Protein AF-A0A7X0AMJ9-F1 (afdb_monomer)

Sequence (222 aa):
MTATREGITDMKLEKETLPKGSSDMAFVPLVEGTLHSPPDQLAEETVLARPRKMVVLHWLTVLCLIAAVTFILTRDQVDGRAARQWLLEGHRHFGLFVLVLFFVRLVLRIRLGKLPHDGNLSWIVRGLAGLTHVALYALLLALPMLGWALSNAEDKPVHLLGVTLPALVSADEDLADRLQAWHLDAAWVLLGLVSLHVAAALWHHFVLRDGVLRMMLPKRRR

Secondary structure (DSSP, 8-state):
-----------------PPP-------PPP--------HHHHHHHHHSS--HHHHHHHHHHHHHHHHHHHHHHHHTT--SHHHHHHHHHHHHHHHHHHHHHHHHHHHHHHHH-PPPP-S-S-HHHHHHHHHHHHHHHHHHHHHHHHHHHHHHHTT---EETTEEPPPSS---HHHHHHHHHHHHHHHHHHHHHHHHHHHHHHHHHHTS--SHHHHTS-----

Structure (mmCIF, N/CA/C/O backbone):
data_AF-A0A7X0AMJ9-F1
#
_entry.id   AF-A0A7X0AMJ9-F1
#
loop_
_atom_site.group_PDB
_atom_site.id
_atom_site.type_symbol
_atom_site.label_atom_id
_atom_site.label_alt_id
_atom_site.label_comp_id
_atom_site.label_asym_id
_atom_site.label_entity_id
_atom_site.label_seq_id
_atom_site.pdbx_PDB_ins_code
_atom_site.Cartn_x
_atom_site.Cartn_y
_atom_site.Cartn_z
_atom_site.occupancy
_atom_site.B_iso_or_equiv
_atom_site.auth_seq_id
_atom_site.auth_comp_id
_atom_site.auth_asym_id
_atom_site.auth_atom_id
_atom_site.pdbx_PDB_model_num
ATOM 1 N N . MET A 1 1 ? -76.217 8.773 78.908 1.00 36.72 1 MET A N 1
ATOM 2 C CA . MET A 1 1 ? -76.708 8.332 80.229 1.00 36.72 1 MET A CA 1
ATOM 3 C C . MET A 1 1 ? -76.679 6.815 80.250 1.00 36.72 1 MET A C 1
ATOM 5 O O . MET A 1 1 ? -77.307 6.245 79.374 1.00 36.72 1 MET A O 1
ATOM 9 N N . THR A 1 2 ? -75.945 6.242 81.221 1.00 38.44 2 THR A N 1
ATOM 10 C CA . THR A 1 2 ? -76.070 4.877 81.804 1.00 38.44 2 THR A CA 1
ATOM 11 C C . THR A 1 2 ? -75.971 3.649 80.881 1.00 38.44 2 THR A C 1
ATOM 13 O O . THR A 1 2 ? -76.603 3.616 79.843 1.00 38.44 2 THR A O 1
ATOM 16 N N . ALA A 1 3 ? -75.346 2.519 81.211 1.00 38.84 3 ALA A N 1
ATOM 17 C CA . ALA A 1 3 ? -74.424 2.055 82.253 1.00 38.84 3 ALA A CA 1
ATOM 18 C C . ALA A 1 3 ? -74.356 0.510 82.082 1.00 38.84 3 ALA A C 1
ATOM 20 O O . ALA A 1 3 ? -75.415 -0.084 81.931 1.00 38.84 3 ALA A O 1
ATOM 21 N N . THR A 1 4 ? -73.146 -0.079 82.116 1.00 43.00 4 THR A N 1
ATOM 22 C CA . THR A 1 4 ? -72.747 -1.352 82.799 1.00 43.00 4 THR A CA 1
ATOM 23 C C . THR A 1 4 ? -73.518 -2.663 82.486 1.00 43.00 4 THR A C 1
ATOM 25 O O . THR A 1 4 ? -74.737 -2.689 82.483 1.00 43.00 4 THR A O 1
ATOM 28 N N . ARG A 1 5 ? -72.901 -3.833 82.240 1.00 44.03 5 ARG A N 1
ATOM 29 C CA . ARG A 1 5 ? -72.175 -4.729 83.180 1.00 44.03 5 ARG A CA 1
ATOM 30 C C . ARG A 1 5 ? -71.747 -6.004 82.414 1.00 44.03 5 ARG A C 1
ATOM 32 O O . ARG A 1 5 ? -72.527 -6.486 81.607 1.00 44.03 5 ARG A O 1
ATOM 39 N N . GLU A 1 6 ? -70.478 -6.417 82.471 1.00 41.53 6 GLU A N 1
ATOM 40 C CA . GLU A 1 6 ? -69.898 -7.494 83.319 1.00 41.53 6 GLU A CA 1
ATOM 41 C C . GLU A 1 6 ? -70.207 -8.945 82.903 1.00 41.53 6 GLU A C 1
ATOM 43 O O . GLU A 1 6 ? -71.362 -9.309 82.715 1.00 41.53 6 GLU A O 1
ATOM 48 N N . GLY A 1 7 ? -69.166 -9.793 82.873 1.00 40.56 7 GLY A N 1
ATOM 49 C CA . GLY A 1 7 ? -69.331 -11.251 82.933 1.00 40.56 7 GLY A CA 1
ATOM 50 C C . GLY A 1 7 ? -68.200 -12.076 82.319 1.00 40.56 7 GLY A C 1
ATOM 51 O O . GLY A 1 7 ? -68.395 -12.688 81.277 1.00 40.56 7 GLY A O 1
ATOM 52 N N . ILE A 1 8 ? -67.033 -12.098 82.969 1.00 38.75 8 ILE A N 1
ATOM 53 C CA . ILE A 1 8 ? -65.940 -13.056 82.739 1.00 38.75 8 ILE A CA 1
ATOM 54 C C . ILE A 1 8 ? -66.069 -14.181 83.776 1.00 38.75 8 ILE A C 1
ATOM 56 O O . ILE A 1 8 ? -65.963 -13.883 84.960 1.00 38.75 8 ILE A O 1
ATOM 60 N N . THR A 1 9 ? -66.230 -15.426 83.319 1.00 43.00 9 THR A N 1
ATOM 61 C CA . THR A 1 9 ? -65.846 -16.721 83.941 1.00 43.00 9 THR A CA 1
ATOM 62 C C . THR A 1 9 ? -66.246 -17.802 82.915 1.00 43.00 9 THR A C 1
ATOM 64 O O . THR A 1 9 ? -67.295 -17.696 82.299 1.00 43.00 9 THR A O 1
ATOM 67 N N . ASP A 1 10 ? -65.457 -18.806 82.544 1.00 43.12 10 ASP A N 1
ATOM 68 C CA . ASP A 1 10 ? -64.701 -19.688 83.411 1.00 43.12 10 ASP A CA 1
ATOM 69 C C . ASP A 1 10 ? -63.493 -20.325 82.713 1.00 43.12 10 ASP A C 1
ATOM 71 O O . ASP A 1 10 ? -63.455 -20.588 81.510 1.00 43.12 10 ASP A O 1
ATOM 75 N N . MET A 1 11 ? -62.510 -20.585 83.557 1.00 37.03 11 MET A N 1
ATOM 76 C CA . MET A 1 11 ? -61.196 -21.140 83.306 1.00 37.03 11 MET A CA 1
ATOM 77 C C . MET A 1 11 ? -61.287 -22.671 83.295 1.00 37.03 11 MET A C 1
ATOM 79 O O . MET A 1 11 ? -61.628 -23.271 84.312 1.00 37.03 11 MET A O 1
ATOM 83 N N . LYS A 1 12 ? -60.924 -23.329 82.186 1.00 44.25 12 LYS A N 1
ATOM 84 C CA . LYS A 1 12 ? -60.612 -24.767 82.200 1.00 44.25 12 LYS A CA 1
ATOM 85 C C . LYS A 1 12 ? -59.146 -24.981 81.843 1.00 44.25 12 LYS A C 1
ATOM 87 O O . LYS A 1 12 ? -58.744 -24.924 80.687 1.00 44.25 12 LYS A O 1
ATOM 92 N N . LEU A 1 13 ? -58.367 -25.184 82.902 1.00 42.56 13 LEU A N 1
ATOM 93 C CA . LEU A 1 13 ? -57.025 -25.749 82.890 1.00 42.56 13 LEU A CA 1
ATOM 94 C C . LEU A 1 13 ? -57.081 -27.169 82.320 1.00 42.56 13 LEU A C 1
ATOM 96 O O . LEU A 1 13 ? -57.693 -28.045 82.930 1.00 42.56 13 LEU A O 1
ATOM 100 N N . GLU A 1 14 ? -56.376 -27.413 81.221 1.00 47.69 14 GLU A N 1
ATOM 101 C CA . GLU A 1 14 ? -55.903 -28.753 80.885 1.00 47.69 14 GLU A CA 1
ATOM 102 C C . GLU A 1 14 ? -54.401 -28.693 80.606 1.00 47.69 14 GLU A C 1
ATOM 104 O O . GLU A 1 14 ? -53.886 -27.767 79.979 1.00 47.69 14 GLU A O 1
ATOM 109 N N . LYS A 1 15 ? -53.702 -29.631 81.236 1.00 43.66 15 LYS A N 1
ATOM 110 C CA . LYS A 1 15 ? -52.258 -29.674 81.418 1.00 43.66 15 LYS A CA 1
ATOM 111 C C . LYS A 1 15 ? -51.569 -30.258 80.184 1.00 43.66 15 LYS A C 1
ATOM 113 O O . LYS A 1 15 ? -52.086 -31.180 79.573 1.00 43.66 15 LYS A O 1
ATOM 118 N N . GLU A 1 16 ? -50.385 -29.708 79.914 1.00 43.00 16 GLU A N 1
ATOM 119 C CA . GLU A 1 16 ? -49.178 -30.317 79.330 1.00 43.00 16 GLU A CA 1
ATOM 120 C C . GLU A 1 16 ? -49.310 -31.485 78.340 1.00 43.00 16 GLU A C 1
ATOM 122 O O . GLU A 1 16 ? -49.654 -32.589 78.734 1.00 43.00 16 GLU A O 1
ATOM 127 N N . THR A 1 17 ? -48.735 -31.300 77.145 1.00 44.72 17 THR A N 1
ATOM 128 C CA . THR A 1 17 ? -47.558 -32.086 76.714 1.00 44.72 17 THR A CA 1
ATOM 129 C C . THR A 1 17 ? -46.753 -31.309 75.664 1.00 44.72 17 THR A C 1
ATOM 131 O O . THR A 1 17 ? -47.234 -31.063 74.560 1.00 44.72 17 THR A O 1
ATOM 134 N N . LEU A 1 18 ? -45.515 -30.939 76.002 1.00 46.62 18 LEU A N 1
ATOM 135 C CA . LEU A 1 18 ? -44.488 -30.461 75.067 1.00 46.62 18 LEU A CA 1
ATOM 136 C C . LEU A 1 18 ? -43.790 -31.655 74.395 1.00 46.62 18 LEU A C 1
ATOM 138 O O . LEU A 1 18 ? -43.342 -32.550 75.114 1.00 46.62 18 LEU A O 1
ATOM 142 N N . PRO A 1 19 ? -43.533 -31.625 73.079 1.00 49.22 19 PRO A N 1
ATOM 143 C CA . PRO A 1 19 ? -42.390 -32.326 72.511 1.00 49.22 19 PRO A CA 1
ATOM 144 C C . PRO A 1 19 ? -41.148 -31.418 72.463 1.00 49.22 19 PRO A C 1
ATOM 146 O O . PRO A 1 19 ? -41.152 -30.323 71.902 1.00 49.22 19 PRO A O 1
ATOM 149 N N . LYS A 1 20 ? -40.075 -31.908 73.092 1.00 43.84 20 LYS A N 1
ATOM 150 C CA . LYS A 1 20 ? -38.690 -31.408 73.062 1.00 43.84 20 LYS A CA 1
ATOM 151 C C . LYS A 1 20 ? -37.974 -31.881 71.785 1.00 43.84 20 LYS A C 1
ATOM 153 O O . LYS A 1 20 ? -38.120 -33.041 71.415 1.00 43.84 20 LYS A O 1
ATOM 158 N N . GLY A 1 21 ? -37.085 -31.038 71.253 1.00 37.94 21 GLY A N 1
ATOM 159 C CA . GLY A 1 21 ? -36.064 -31.376 70.242 1.00 37.94 21 GLY A CA 1
ATOM 160 C C . GLY A 1 21 ? -36.443 -30.868 68.846 1.00 37.94 21 GLY A C 1
ATOM 161 O O . GLY A 1 21 ? -37.586 -31.004 68.448 1.00 37.94 21 GLY A O 1
ATOM 162 N N . SER A 1 22 ? -35.591 -30.240 68.042 1.00 44.09 22 SER A N 1
ATOM 163 C CA . SER A 1 22 ? -34.133 -30.147 68.019 1.00 44.09 22 SER A CA 1
ATOM 164 C C . SER A 1 22 ? -33.739 -28.841 67.324 1.00 44.09 22 SER A C 1
ATOM 166 O O . SER A 1 22 ? -34.415 -28.384 66.407 1.00 44.09 22 SER A O 1
ATOM 168 N N . SER A 1 23 ? -32.636 -28.257 67.770 1.00 46.81 23 SER A N 1
ATOM 169 C CA . SER A 1 23 ? -31.845 -27.270 67.043 1.00 46.81 23 SER A CA 1
ATOM 170 C C . SER A 1 23 ? -31.387 -27.814 65.686 1.00 46.81 23 SER A C 1
ATOM 172 O O . SER A 1 23 ? -30.800 -28.889 65.660 1.00 46.81 23 SER A O 1
ATOM 174 N N . ASP A 1 24 ? -31.611 -27.049 64.618 1.00 39.06 24 ASP A N 1
ATOM 175 C CA . ASP A 1 24 ? -30.738 -26.910 63.441 1.00 39.06 24 ASP A CA 1
ATOM 176 C C . ASP A 1 24 ? -31.153 -25.591 62.760 1.00 39.06 24 ASP A C 1
ATOM 178 O O . ASP A 1 24 ? -32.304 -25.393 62.385 1.00 39.06 24 ASP A O 1
ATOM 182 N N . MET A 1 25 ? -30.370 -24.521 62.905 1.00 41.72 25 MET A N 1
ATOM 183 C CA . MET A 1 25 ? -29.317 -24.141 61.955 1.00 41.72 25 MET A CA 1
ATOM 184 C C . MET A 1 25 ? -29.851 -24.005 60.523 1.00 41.72 25 MET A C 1
ATOM 186 O O . MET A 1 25 ? -29.979 -24.971 59.787 1.00 41.72 25 MET A O 1
ATOM 190 N N . ALA A 1 26 ? -30.143 -22.749 60.177 1.00 46.22 26 ALA A N 1
ATOM 191 C CA . ALA A 1 26 ? -30.008 -22.127 58.864 1.00 46.22 26 ALA A CA 1
ATOM 192 C C . ALA A 1 26 ? -30.119 -23.030 57.620 1.00 46.22 26 ALA A C 1
ATOM 194 O O . ALA A 1 26 ? -29.169 -23.712 57.249 1.00 46.22 26 ALA A O 1
ATOM 195 N N . PHE A 1 27 ? -31.190 -22.839 56.848 1.00 39.16 27 PHE A N 1
ATOM 196 C CA . PHE A 1 27 ? -31.092 -22.928 55.392 1.00 39.16 27 PHE A CA 1
ATOM 197 C C . PHE A 1 27 ? -32.077 -21.949 54.748 1.00 39.16 27 PHE A C 1
ATOM 199 O O . PHE A 1 27 ? -33.273 -22.202 54.637 1.00 39.16 27 PHE A O 1
ATOM 206 N N . VAL A 1 28 ? -31.557 -20.785 54.358 1.00 53.41 28 VAL A N 1
ATOM 207 C CA . VAL A 1 28 ? -32.172 -19.934 53.335 1.00 53.41 28 VAL A CA 1
ATOM 208 C C . VAL A 1 28 ? -31.998 -20.691 52.017 1.00 53.41 28 VAL A C 1
ATOM 210 O O . VAL A 1 28 ? -30.846 -20.906 51.629 1.00 53.41 28 VAL A O 1
ATOM 213 N N . PRO A 1 29 ? -33.059 -21.132 51.318 1.00 43.88 29 PRO A N 1
ATOM 214 C CA . PRO A 1 29 ? -32.865 -21.705 50.003 1.00 43.88 29 PRO A CA 1
ATOM 215 C C . PRO A 1 29 ? -32.501 -20.568 49.050 1.00 43.88 29 PRO A C 1
ATOM 217 O O . PRO A 1 29 ? -33.188 -19.547 48.954 1.00 43.88 29 PRO A O 1
ATOM 220 N N . LEU A 1 30 ? -31.344 -20.755 48.420 1.00 39.38 30 LEU A N 1
ATOM 221 C CA . LEU A 1 30 ? -30.783 -19.912 47.387 1.00 39.38 30 LEU A CA 1
ATOM 222 C C . LEU A 1 30 ? -31.824 -19.585 46.318 1.00 39.38 30 LEU A C 1
ATOM 224 O O . LEU A 1 30 ? -32.541 -20.452 45.828 1.00 39.38 30 LEU A O 1
ATOM 228 N N . VAL A 1 31 ? -31.787 -18.318 45.921 1.00 46.00 31 VAL A N 1
ATOM 229 C CA . VAL A 1 31 ? -32.206 -17.801 44.623 1.00 46.00 31 VAL A CA 1
ATOM 230 C C . VAL A 1 31 ? -31.874 -18.817 43.531 1.00 46.00 31 VAL A C 1
ATOM 232 O O . VAL A 1 31 ? -30.717 -18.971 43.137 1.00 46.00 31 VAL A O 1
ATOM 235 N N . GLU A 1 32 ? -32.900 -19.488 43.019 1.00 40.47 32 GLU A N 1
ATOM 236 C CA . GLU A 1 32 ? -32.814 -20.224 41.768 1.00 40.47 32 GLU A CA 1
ATOM 237 C C . GLU A 1 32 ? -32.852 -19.185 40.648 1.00 40.47 32 GLU A C 1
ATOM 239 O O . GLU A 1 32 ? -33.882 -18.857 40.062 1.00 40.47 32 GLU A O 1
ATOM 244 N N . GLY A 1 33 ? -31.692 -18.562 40.441 1.00 41.62 33 GLY A N 1
ATOM 245 C CA . GLY A 1 33 ? -31.429 -17.695 39.314 1.00 41.62 33 GLY A CA 1
ATOM 246 C C . GLY A 1 33 ? -31.449 -18.541 38.055 1.00 41.62 33 GLY A C 1
ATOM 247 O O . GLY A 1 33 ? -30.407 -18.983 37.577 1.00 41.62 33 GLY A O 1
ATOM 248 N N . THR A 1 34 ? -32.639 -18.751 37.497 1.00 43.25 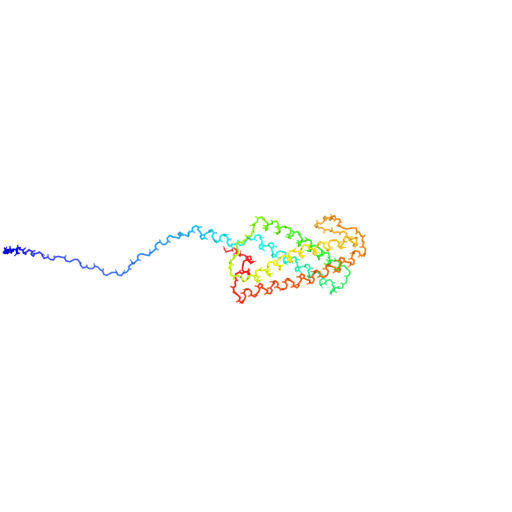34 THR A N 1
ATOM 249 C CA . THR A 1 34 ? -32.785 -18.980 36.066 1.00 43.25 34 THR A CA 1
ATOM 250 C C . THR A 1 34 ? -31.972 -17.896 35.373 1.00 43.25 34 THR A C 1
ATOM 252 O O . THR A 1 34 ? -32.304 -16.714 35.485 1.00 43.25 34 THR A O 1
ATOM 255 N N . LEU A 1 35 ? -30.886 -18.285 34.701 1.00 49.31 35 LEU A N 1
ATOM 256 C CA . LEU A 1 35 ? -30.141 -17.441 33.772 1.00 49.31 35 LEU A CA 1
ATOM 257 C C . LEU A 1 35 ? -31.056 -17.121 32.588 1.00 49.31 35 LEU A C 1
ATOM 259 O O . LEU A 1 35 ? -30.887 -17.622 31.481 1.00 49.31 35 LEU A O 1
ATOM 263 N N . HIS A 1 36 ? -32.065 -16.293 32.833 1.00 48.47 36 HIS A N 1
ATOM 264 C CA . HIS A 1 36 ? -32.780 -15.595 31.794 1.00 48.47 36 HIS A CA 1
ATOM 265 C C . HIS A 1 36 ? -31.871 -14.436 31.398 1.00 48.47 36 HIS A C 1
ATOM 267 O O . HIS A 1 36 ? -32.073 -13.297 31.806 1.00 48.47 36 HIS A O 1
ATOM 273 N N . SER A 1 37 ? -30.801 -14.745 30.660 1.00 51.34 37 SER A N 1
ATOM 274 C CA . SER A 1 37 ? -30.072 -13.716 29.931 1.00 51.34 37 SER A CA 1
ATOM 275 C C . SER A 1 37 ? -31.111 -13.009 29.059 1.00 51.34 37 SER A C 1
ATOM 277 O O . SER A 1 37 ? -31.780 -13.679 28.262 1.00 51.34 37 SER A O 1
ATOM 279 N N . PRO A 1 38 ? -31.361 -11.710 29.270 1.00 58.53 38 PRO A N 1
ATOM 280 C CA . PRO A 1 38 ? -32.405 -11.034 28.533 1.00 58.53 38 PRO A CA 1
ATOM 281 C C . PRO A 1 38 ? -32.004 -11.005 27.041 1.00 58.53 38 PRO A C 1
ATOM 283 O O . PRO A 1 38 ? -30.814 -10.962 26.707 1.00 58.53 38 PRO A O 1
ATOM 286 N N . PRO A 1 39 ? -32.966 -11.165 26.112 1.00 59.06 39 PRO A N 1
ATOM 287 C CA . PRO A 1 39 ? -32.679 -11.318 24.682 1.00 59.06 39 PRO A CA 1
ATOM 288 C C . PRO A 1 39 ? -31.950 -10.107 24.075 1.00 59.06 39 PRO A C 1
ATOM 290 O O . PRO A 1 39 ? -31.310 -10.233 23.032 1.00 59.06 39 PRO A O 1
ATOM 293 N N . ASP A 1 40 ? -32.005 -8.956 24.743 1.00 57.03 40 ASP A N 1
ATOM 294 C CA . ASP A 1 40 ? -31.260 -7.741 24.421 1.00 57.03 40 ASP A CA 1
ATOM 295 C C . ASP A 1 40 ? -29.748 -7.884 24.650 1.00 57.03 40 ASP A C 1
ATOM 297 O O . ASP A 1 40 ? -28.990 -7.368 23.842 1.00 57.03 40 ASP A O 1
ATOM 301 N N . GLN A 1 41 ? -29.287 -8.642 25.649 1.00 51.50 41 GLN A N 1
ATOM 302 C CA . GLN A 1 41 ? -27.857 -8.863 25.899 1.00 51.50 41 GLN A CA 1
ATOM 303 C C . GLN A 1 41 ? -27.228 -9.803 24.872 1.00 51.50 41 GLN A C 1
ATOM 305 O O . GLN A 1 41 ? -26.115 -9.559 24.414 1.00 51.50 41 GLN A O 1
ATOM 310 N N . LEU A 1 42 ? -27.950 -10.842 24.437 1.00 50.28 42 LEU A N 1
ATOM 311 C CA . LEU A 1 42 ? -27.503 -11.697 23.329 1.00 50.28 42 LEU A CA 1
ATOM 312 C C . LEU A 1 42 ? -27.494 -10.925 21.998 1.00 50.28 42 LEU A C 1
ATOM 314 O O . LEU A 1 42 ? -26.625 -11.149 21.150 1.00 50.28 42 LEU A O 1
ATOM 318 N N . ALA A 1 43 ? -28.427 -9.986 21.817 1.00 49.28 43 ALA A N 1
ATOM 319 C CA . ALA A 1 43 ? -28.439 -9.078 20.676 1.00 49.28 43 ALA A CA 1
ATOM 320 C C . ALA A 1 43 ? -27.309 -8.030 20.761 1.00 49.28 43 ALA A C 1
ATOM 322 O O . ALA A 1 43 ? -26.602 -7.823 19.781 1.00 49.28 43 ALA A O 1
ATOM 323 N N . GLU A 1 44 ? -27.052 -7.420 21.917 1.00 47.31 44 GLU A N 1
ATOM 324 C CA . GLU A 1 44 ? -25.954 -6.463 22.117 1.00 47.31 44 GLU A CA 1
ATOM 325 C C . GLU A 1 44 ? -24.581 -7.121 21.943 1.00 47.31 44 GLU A C 1
ATOM 327 O O . GLU A 1 44 ? -23.706 -6.573 21.263 1.00 47.31 44 GLU A O 1
ATOM 332 N N . GLU A 1 45 ? -24.388 -8.326 22.487 1.00 47.97 45 GLU A N 1
ATOM 333 C CA . GLU A 1 45 ? -23.117 -9.049 22.404 1.00 47.97 45 GLU A CA 1
ATOM 334 C C . GLU A 1 45 ? -22.806 -9.502 20.964 1.00 47.97 45 GLU A C 1
ATOM 336 O O . GLU A 1 45 ? -21.643 -9.517 20.537 1.00 47.97 45 GLU A O 1
ATOM 341 N N . THR A 1 46 ? -23.844 -9.800 20.171 1.00 49.59 46 THR A N 1
ATOM 342 C CA . THR A 1 46 ? -23.712 -10.116 18.738 1.00 49.59 46 THR A CA 1
ATOM 343 C C . THR A 1 46 ? -23.551 -8.872 17.857 1.00 49.59 46 THR A C 1
ATOM 345 O O . THR A 1 46 ? -22.849 -8.944 16.846 1.00 49.59 46 THR A O 1
ATOM 348 N N . VAL A 1 47 ? -24.109 -7.722 18.250 1.00 51.25 47 VAL A N 1
ATOM 349 C CA . VAL A 1 47 ? -24.035 -6.449 17.506 1.00 51.25 47 VAL A CA 1
ATOM 350 C C . VAL A 1 47 ? -22.681 -5.738 17.670 1.00 51.25 47 VAL A C 1
ATOM 352 O O . VAL A 1 47 ? -22.209 -5.094 16.731 1.00 51.25 47 VAL A O 1
ATOM 355 N N . LEU A 1 48 ? -21.996 -5.892 18.810 1.00 53.22 48 LEU A N 1
ATOM 356 C CA . LEU A 1 48 ? -20.703 -5.235 19.081 1.00 53.22 48 LEU A CA 1
ATOM 357 C C . LEU A 1 48 ? -19.473 -5.998 18.552 1.00 53.22 48 LEU A C 1
ATOM 359 O O . LEU A 1 48 ? -18.372 -5.442 18.450 1.00 53.22 48 LEU A O 1
ATOM 363 N N . ALA A 1 49 ? -19.619 -7.274 18.190 1.00 57.00 49 ALA A N 1
ATOM 364 C CA . ALA A 1 49 ? -18.512 -8.079 17.690 1.00 57.00 49 ALA A CA 1
ATOM 365 C C . ALA A 1 49 ? -18.233 -7.775 16.209 1.00 57.00 49 ALA A C 1
ATOM 367 O O . ALA A 1 49 ? -18.909 -8.272 15.307 1.00 57.00 49 ALA A O 1
ATOM 368 N N . ARG A 1 50 ? -17.173 -7.000 15.937 1.00 65.56 50 ARG A N 1
ATOM 369 C CA . ARG A 1 50 ? -16.679 -6.777 14.569 1.00 65.56 50 ARG A CA 1
ATOM 370 C C . ARG A 1 50 ? -16.523 -8.133 13.853 1.00 65.56 50 ARG A C 1
ATOM 372 O O . ARG A 1 50 ? -15.861 -9.027 14.389 1.00 65.56 50 ARG A O 1
ATOM 379 N N . PRO A 1 51 ? -17.100 -8.316 12.652 1.00 75.38 51 PRO A N 1
ATOM 380 C CA . PRO A 1 51 ? -17.146 -9.623 12.014 1.00 75.38 51 PRO A CA 1
ATOM 381 C C . PRO A 1 51 ? -15.735 -10.169 11.811 1.00 75.38 51 PRO A C 1
ATOM 383 O O . PRO A 1 51 ? -14.884 -9.514 11.206 1.00 75.38 51 PRO A O 1
ATOM 386 N N . ARG A 1 52 ? -15.499 -11.398 12.292 1.00 79.31 52 ARG A N 1
ATOM 387 C CA . ARG A 1 52 ? -14.189 -12.078 12.266 1.00 79.31 52 ARG A CA 1
ATOM 388 C C . ARG A 1 52 ? -13.513 -12.016 10.896 1.00 79.31 52 ARG A C 1
ATOM 390 O O . ARG A 1 52 ? -12.308 -11.810 10.819 1.00 79.31 52 ARG A O 1
ATOM 397 N N . LYS A 1 53 ? -14.301 -12.124 9.820 1.00 84.19 53 LYS A N 1
ATOM 398 C CA . LYS A 1 53 ? -13.831 -12.019 8.431 1.00 84.19 53 LYS A CA 1
ATOM 399 C C . LYS A 1 53 ? -13.110 -10.691 8.160 1.00 84.19 53 LYS A C 1
ATOM 401 O O . LYS A 1 53 ? -12.046 -10.693 7.560 1.00 84.19 53 LYS A O 1
ATOM 406 N N . MET A 1 54 ? -13.640 -9.568 8.649 1.00 83.75 54 MET A N 1
ATOM 407 C CA . MET A 1 54 ? -13.032 -8.247 8.456 1.00 83.75 54 MET A CA 1
ATOM 408 C C . MET A 1 54 ? -11.732 -8.084 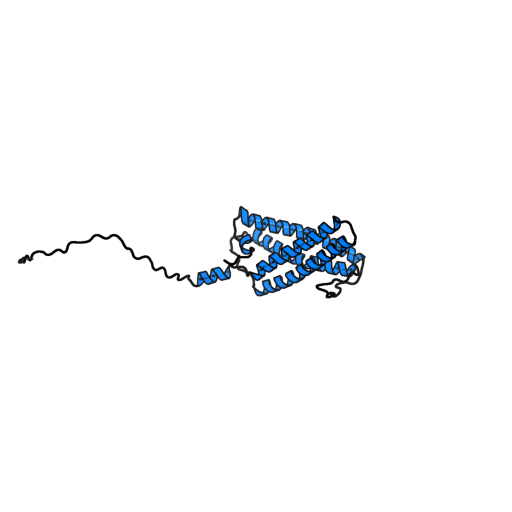9.252 1.00 83.75 54 MET A C 1
ATOM 410 O O . MET A 1 54 ? -10.798 -7.448 8.770 1.00 83.75 54 MET A O 1
ATOM 414 N N . VAL A 1 55 ? -11.660 -8.679 10.446 1.00 85.81 55 VAL A N 1
ATOM 415 C CA . VAL A 1 55 ? -10.438 -8.698 11.262 1.00 85.81 55 VAL A CA 1
ATOM 416 C C . VAL A 1 55 ? -9.347 -9.523 10.582 1.00 85.81 55 VAL A C 1
ATOM 418 O O . VAL A 1 55 ? -8.2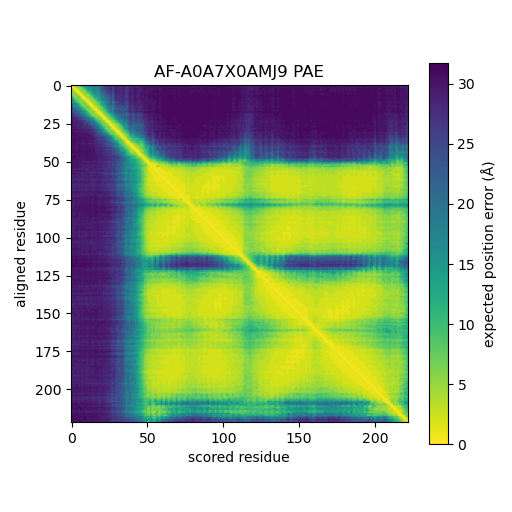33 -9.043 10.415 1.00 85.81 55 VAL A O 1
ATOM 421 N N . VAL A 1 56 ? -9.674 -10.732 10.120 1.00 88.81 56 VAL A N 1
ATOM 422 C CA . VAL A 1 56 ? -8.722 -11.596 9.404 1.00 88.81 56 VAL A CA 1
ATOM 423 C C . VAL A 1 56 ? -8.212 -10.914 8.135 1.00 88.81 56 VAL A C 1
ATOM 425 O O . VAL A 1 56 ? -7.005 -10.847 7.932 1.00 88.81 56 VAL A O 1
ATOM 428 N N . LEU A 1 57 ? -9.108 -10.341 7.322 1.00 90.62 57 LEU A N 1
ATOM 429 C CA . LEU A 1 57 ? -8.715 -9.598 6.122 1.00 90.62 57 LEU A CA 1
ATOM 430 C C . LEU A 1 57 ? -7.803 -8.415 6.454 1.00 90.62 57 LEU A C 1
ATOM 432 O O . LEU A 1 57 ? -6.869 -8.149 5.710 1.00 90.62 57 LEU A O 1
ATOM 436 N N . HIS A 1 58 ? -8.034 -7.721 7.572 1.00 91.06 58 HIS A N 1
ATOM 437 C CA . HIS A 1 58 ? -7.155 -6.640 8.000 1.00 91.06 58 HIS A CA 1
ATOM 438 C C . HIS A 1 58 ? -5.735 -7.108 8.286 1.00 91.06 58 HIS A C 1
ATOM 440 O O . HIS A 1 58 ? -4.804 -6.532 7.730 1.00 91.06 58 HIS A O 1
ATOM 446 N N . TRP A 1 59 ? -5.576 -8.141 9.110 1.00 93.31 59 TRP A N 1
ATOM 447 C CA . TRP A 1 59 ? -4.254 -8.672 9.432 1.00 93.31 59 TRP A CA 1
ATOM 448 C C . TRP A 1 59 ? -3.560 -9.267 8.219 1.00 93.31 59 TRP A C 1
ATOM 450 O O . TRP A 1 59 ? -2.352 -9.113 8.083 1.00 93.31 59 TRP A O 1
ATOM 460 N N . LEU A 1 60 ? -4.318 -9.882 7.311 1.00 94.75 60 LEU A N 1
ATOM 461 C CA . LEU A 1 60 ? -3.768 -10.378 6.060 1.00 94.75 60 LEU A CA 1
ATOM 462 C C . LEU A 1 60 ? -3.242 -9.226 5.191 1.00 94.75 60 LEU A C 1
ATOM 464 O O . LEU A 1 60 ? -2.123 -9.310 4.701 1.00 94.75 60 LEU A O 1
ATOM 468 N N . THR A 1 61 ? -3.982 -8.115 5.072 1.00 94.31 61 THR A N 1
ATOM 469 C CA . THR A 1 61 ? -3.484 -6.909 4.385 1.00 94.31 61 THR A CA 1
ATOM 470 C C . THR A 1 61 ? -2.221 -6.365 5.047 1.00 94.31 61 THR A C 1
ATOM 472 O O . THR A 1 61 ? -1.277 -6.028 4.343 1.00 94.31 61 THR A O 1
ATOM 475 N N . VAL A 1 62 ? -2.184 -6.294 6.382 1.00 94.69 62 VAL A N 1
ATOM 476 C CA . VAL A 1 62 ? -1.002 -5.827 7.126 1.00 94.69 62 VAL A CA 1
ATOM 477 C C . VAL A 1 62 ? 0.200 -6.733 6.859 1.00 94.69 62 VAL A C 1
ATOM 479 O O . VAL A 1 62 ? 1.279 -6.229 6.570 1.00 94.69 62 VAL A O 1
ATOM 482 N N . LEU A 1 63 ? 0.017 -8.055 6.887 1.00 96.50 63 LEU A N 1
ATOM 483 C CA . LEU A 1 63 ? 1.080 -9.017 6.604 1.00 96.50 63 LEU A CA 1
ATOM 484 C C . LEU A 1 63 ? 1.605 -8.877 5.170 1.00 96.50 63 LEU A C 1
ATOM 486 O O . LEU A 1 63 ? 2.816 -8.832 4.971 1.00 96.50 63 LEU A O 1
ATOM 490 N N . CYS A 1 64 ? 0.713 -8.763 4.181 1.00 96.31 64 CYS A N 1
ATOM 491 C CA . CYS A 1 64 ? 1.111 -8.545 2.791 1.00 96.31 64 CYS A CA 1
ATOM 492 C C . CYS A 1 64 ? 1.843 -7.211 2.608 1.00 96.31 64 CYS A C 1
ATOM 494 O O . CYS A 1 64 ? 2.827 -7.158 1.876 1.00 96.31 64 CYS A O 1
ATOM 496 N N . LEU A 1 65 ? 1.400 -6.151 3.291 1.00 96.06 65 LEU A N 1
ATOM 497 C CA . LEU A 1 65 ? 2.049 -4.845 3.239 1.00 96.06 65 LEU A CA 1
ATOM 498 C C . LEU A 1 65 ? 3.462 -4.898 3.835 1.00 96.06 65 LEU A C 1
ATOM 500 O O . LEU A 1 65 ? 4.400 -4.419 3.206 1.00 96.06 65 LEU A O 1
ATOM 504 N N . ILE A 1 66 ? 3.622 -5.516 5.011 1.00 96.81 66 ILE A N 1
ATOM 505 C CA . ILE A 1 66 ? 4.934 -5.713 5.642 1.00 96.81 66 ILE A CA 1
ATOM 506 C C . ILE A 1 66 ? 5.841 -6.513 4.709 1.00 96.81 66 ILE A C 1
ATOM 508 O O . ILE A 1 66 ? 6.950 -6.072 4.436 1.00 96.81 66 ILE A O 1
ATOM 512 N N . ALA A 1 67 ? 5.357 -7.634 4.165 1.00 97.19 67 ALA A N 1
ATOM 513 C CA . ALA A 1 67 ? 6.124 -8.444 3.226 1.00 97.19 67 ALA A CA 1
ATOM 514 C C . ALA A 1 67 ? 6.588 -7.614 2.019 1.00 97.19 67 ALA A C 1
ATOM 516 O O . ALA A 1 67 ? 7.783 -7.582 1.733 1.00 97.19 67 ALA A O 1
ATOM 517 N N . ALA A 1 68 ? 5.682 -6.884 1.358 1.00 96.44 68 ALA A N 1
ATOM 518 C CA . ALA A 1 68 ? 6.014 -6.044 0.207 1.00 96.44 68 ALA A CA 1
ATOM 519 C C . ALA A 1 68 ? 7.093 -4.998 0.539 1.00 96.44 68 ALA A C 1
ATOM 521 O O . ALA A 1 68 ? 8.050 -4.845 -0.223 1.00 96.44 68 ALA A O 1
ATOM 522 N N . VAL A 1 69 ? 6.970 -4.307 1.676 1.00 95.62 69 VAL A N 1
ATOM 523 C CA . VAL A 1 69 ? 7.956 -3.310 2.126 1.00 95.62 69 VAL A CA 1
ATOM 524 C C . VAL A 1 69 ? 9.296 -3.971 2.464 1.00 95.62 69 VAL A C 1
ATOM 526 O O . VAL A 1 69 ? 10.346 -3.487 2.049 1.00 95.62 69 VAL A O 1
ATOM 529 N N . THR A 1 70 ? 9.291 -5.109 3.159 1.00 96.38 70 THR A N 1
ATOM 530 C CA . THR A 1 70 ? 10.518 -5.849 3.480 1.00 96.38 70 THR A CA 1
ATOM 531 C C . THR A 1 70 ? 11.243 -6.310 2.219 1.00 96.38 70 THR A C 1
ATOM 533 O O . THR A 1 70 ? 12.458 -6.146 2.137 1.00 96.38 70 THR A O 1
ATOM 536 N N . PHE A 1 71 ? 10.522 -6.837 1.224 1.00 96.31 71 PHE A N 1
ATOM 537 C CA . PHE A 1 71 ? 11.101 -7.275 -0.047 1.00 96.31 71 PHE A CA 1
ATOM 538 C C . PHE A 1 71 ? 11.843 -6.145 -0.762 1.00 96.31 71 PHE A C 1
ATOM 540 O O . PHE A 1 71 ? 12.992 -6.334 -1.164 1.00 96.31 71 PHE A O 1
ATOM 547 N N . ILE A 1 72 ? 11.221 -4.968 -0.885 1.00 94.94 72 ILE A N 1
ATOM 548 C CA . ILE A 1 72 ? 11.840 -3.850 -1.605 1.00 94.94 72 ILE A CA 1
ATOM 549 C C . ILE A 1 72 ? 13.007 -3.236 -0.829 1.00 94.94 72 ILE A C 1
ATOM 551 O O . ILE A 1 72 ? 14.047 -2.988 -1.424 1.00 94.94 72 ILE A O 1
ATOM 555 N N . LEU A 1 73 ? 12.898 -3.086 0.495 1.00 94.06 73 LEU A N 1
ATOM 556 C CA . LEU A 1 73 ? 13.997 -2.554 1.311 1.00 94.06 73 LEU A CA 1
ATOM 557 C C . LEU A 1 73 ? 15.190 -3.515 1.384 1.00 94.06 73 LEU A C 1
ATOM 559 O O . LEU A 1 73 ? 16.331 -3.081 1.479 1.00 94.06 73 LEU A O 1
ATOM 563 N N . THR A 1 74 ? 14.942 -4.825 1.321 1.00 95.12 74 THR A N 1
ATOM 564 C CA . THR A 1 74 ? 16.004 -5.843 1.351 1.00 95.12 74 THR A CA 1
ATOM 565 C C . THR A 1 74 ? 16.693 -5.986 -0.006 1.00 95.12 74 THR A C 1
ATOM 567 O O . THR A 1 74 ? 17.857 -6.372 -0.060 1.00 95.12 74 THR A O 1
ATOM 570 N N . ARG A 1 75 ? 16.010 -5.649 -1.109 1.00 92.56 75 ARG A N 1
ATOM 571 C CA . ARG A 1 75 ? 16.560 -5.722 -2.472 1.00 92.56 75 ARG A CA 1
ATOM 572 C C . ARG A 1 75 ? 17.876 -4.967 -2.614 1.00 92.56 75 ARG A C 1
ATOM 574 O O . ARG A 1 75 ? 18.789 -5.477 -3.258 1.00 92.56 75 ARG A O 1
ATOM 581 N N . ASP A 1 76 ? 17.979 -3.788 -2.014 1.00 86.38 76 ASP A N 1
ATOM 582 C CA . ASP A 1 76 ? 19.169 -2.947 -2.159 1.00 86.38 76 ASP A CA 1
ATOM 583 C C . ASP A 1 76 ? 20.325 -3.402 -1.257 1.00 86.38 76 ASP A C 1
ATOM 585 O O . ASP A 1 76 ? 21.483 -3.118 -1.555 1.00 86.38 76 ASP A O 1
ATOM 589 N N . GLN A 1 77 ? 20.022 -4.205 -0.233 1.00 92.06 77 GLN A N 1
ATOM 590 C CA . GLN A 1 77 ? 20.989 -4.741 0.729 1.00 92.06 77 GLN A CA 1
ATOM 591 C C . GLN A 1 77 ? 21.647 -6.048 0.272 1.00 92.06 77 GLN A C 1
ATOM 593 O O . GLN A 1 77 ? 22.592 -6.504 0.914 1.00 92.06 77 GLN A O 1
ATOM 598 N N . VAL A 1 78 ? 21.135 -6.682 -0.788 1.00 93.12 78 VAL A N 1
ATOM 599 C CA . VAL A 1 78 ? 21.665 -7.952 -1.297 1.00 93.12 78 VAL A CA 1
ATOM 600 C C . VAL A 1 78 ? 22.438 -7.771 -2.597 1.00 93.12 78 VAL A C 1
ATOM 602 O O . VAL A 1 78 ? 22.038 -7.027 -3.503 1.00 93.12 78 VAL A O 1
ATOM 605 N N . ASP A 1 79 ? 23.517 -8.539 -2.705 1.00 90.44 79 ASP A N 1
ATOM 606 C CA . ASP A 1 79 ? 24.294 -8.681 -3.926 1.00 90.44 79 ASP A CA 1
ATOM 607 C C . ASP A 1 79 ? 23.737 -9.804 -4.807 1.00 90.44 79 ASP A C 1
ATOM 609 O O . ASP A 1 79 ? 23.199 -10.809 -4.339 1.00 90.44 79 ASP A O 1
ATOM 613 N N . GLY A 1 80 ? 23.884 -9.636 -6.120 1.00 92.31 80 GLY A N 1
ATOM 614 C CA . GLY A 1 80 ? 23.471 -10.625 -7.112 1.00 92.31 80 GLY A CA 1
ATOM 615 C C . GLY A 1 80 ? 22.160 -10.283 -7.820 1.00 92.31 80 GLY A C 1
ATOM 616 O O . GLY A 1 80 ? 21.107 -10.057 -7.219 1.00 92.31 80 GLY A O 1
ATOM 617 N N . ARG A 1 81 ? 22.215 -10.296 -9.158 1.00 91.69 81 ARG A N 1
ATOM 618 C CA . ARG A 1 81 ? 21.078 -9.959 -10.031 1.00 91.69 81 ARG A CA 1
ATOM 619 C C . ARG A 1 81 ? 19.863 -10.859 -9.782 1.00 91.69 81 ARG A C 1
ATOM 621 O O . ARG A 1 81 ? 18.752 -10.345 -9.700 1.00 91.69 81 ARG A O 1
ATOM 628 N N . ALA A 1 82 ? 20.075 -12.167 -9.626 1.00 93.69 82 ALA A N 1
ATOM 629 C CA . ALA A 1 82 ? 18.992 -13.130 -9.424 1.00 93.69 82 ALA A CA 1
ATOM 630 C C . ALA A 1 82 ? 18.233 -12.887 -8.107 1.00 93.69 82 ALA A C 1
ATOM 632 O O . ALA A 1 82 ? 17.005 -12.845 -8.105 1.00 93.69 82 ALA A O 1
ATOM 633 N N . ALA A 1 83 ? 18.951 -12.641 -7.005 1.00 94.25 83 ALA A N 1
ATOM 634 C CA . ALA A 1 83 ? 18.341 -12.336 -5.711 1.00 94.25 83 ALA A CA 1
ATOM 635 C C . ALA A 1 83 ? 17.532 -11.029 -5.767 1.00 94.25 83 ALA A C 1
ATOM 637 O O . ALA A 1 83 ? 16.375 -10.994 -5.351 1.00 94.25 83 ALA A O 1
ATOM 638 N N . ARG A 1 84 ? 18.095 -9.971 -6.369 1.00 93.50 84 ARG A N 1
ATOM 639 C CA . ARG A 1 84 ? 17.404 -8.684 -6.554 1.00 93.50 84 ARG A CA 1
ATOM 640 C C . ARG A 1 84 ? 16.134 -8.797 -7.395 1.00 93.50 84 ARG A C 1
ATOM 642 O O . ARG A 1 84 ? 15.151 -8.116 -7.107 1.00 93.50 84 ARG A O 1
ATOM 649 N N . GLN A 1 85 ? 16.152 -9.628 -8.436 1.00 92.62 85 GLN A N 1
ATOM 650 C CA . GLN A 1 85 ? 14.976 -9.898 -9.266 1.00 92.62 85 GLN A CA 1
ATOM 651 C C . GLN A 1 85 ? 13.913 -10.679 -8.494 1.00 92.62 85 GLN A C 1
ATOM 653 O O . GLN A 1 85 ? 12.746 -10.306 -8.541 1.00 92.62 85 GLN A O 1
ATOM 658 N N . TRP A 1 86 ? 14.308 -11.701 -7.731 1.00 94.12 86 TRP A N 1
ATOM 659 C CA . TRP A 1 86 ? 13.378 -12.480 -6.914 1.00 94.12 86 TRP A CA 1
ATOM 660 C C . TRP A 1 86 ? 12.688 -11.626 -5.839 1.00 94.12 86 TRP A C 1
ATOM 662 O O . TRP A 1 86 ? 11.473 -11.704 -5.673 1.00 94.12 86 TRP A O 1
ATOM 672 N N . LEU A 1 87 ? 13.436 -10.747 -5.163 1.00 95.75 87 LEU A N 1
ATOM 673 C CA . LEU A 1 87 ? 12.881 -9.806 -4.183 1.00 95.75 87 LEU A CA 1
ATOM 674 C C . LEU A 1 87 ? 11.929 -8.791 -4.836 1.00 95.75 87 LEU A C 1
ATOM 676 O O . LEU A 1 87 ? 10.859 -8.518 -4.295 1.00 95.75 87 LEU A O 1
ATOM 680 N N . LEU A 1 88 ? 12.279 -8.264 -6.016 1.00 94.19 88 LEU A N 1
ATOM 681 C CA . LEU A 1 88 ? 11.401 -7.364 -6.771 1.00 94.19 88 LEU A CA 1
ATOM 682 C C . LEU A 1 88 ? 10.095 -8.059 -7.178 1.00 94.19 88 LEU A C 1
ATOM 684 O O . LEU A 1 88 ? 9.018 -7.477 -7.062 1.00 94.19 88 LEU A O 1
ATOM 688 N N . GLU A 1 89 ? 10.181 -9.311 -7.618 1.00 93.25 89 GLU A N 1
ATOM 689 C CA . GLU A 1 89 ? 9.009 -10.091 -7.998 1.00 93.25 89 GLU A CA 1
ATOM 690 C C . GLU A 1 89 ? 8.122 -10.405 -6.787 1.00 93.25 89 GLU A C 1
ATOM 692 O O . GLU A 1 89 ? 6.897 -10.294 -6.869 1.00 93.25 89 GLU A O 1
ATOM 697 N N . GLY A 1 90 ? 8.732 -10.690 -5.631 1.00 94.75 90 GLY A N 1
ATOM 698 C CA . GLY A 1 90 ? 8.034 -10.793 -4.351 1.00 94.75 90 GLY A CA 1
ATOM 699 C C . GLY A 1 90 ? 7.284 -9.505 -4.000 1.00 94.75 90 GLY A C 1
ATOM 700 O O . GLY A 1 90 ? 6.089 -9.549 -3.708 1.00 94.75 90 GLY A O 1
ATOM 701 N N . HIS A 1 91 ? 7.940 -8.345 -4.101 1.00 96.38 91 HIS A N 1
ATOM 702 C CA . HIS A 1 91 ? 7.302 -7.045 -3.872 1.00 96.38 91 HIS A CA 1
ATOM 703 C C . HIS A 1 91 ? 6.071 -6.837 -4.773 1.00 96.38 91 HIS A C 1
ATOM 705 O O . HIS A 1 91 ? 5.005 -6.468 -4.274 1.00 96.38 91 HIS A O 1
ATOM 711 N N . ARG A 1 92 ? 6.181 -7.145 -6.073 1.00 94.12 92 ARG A N 1
ATOM 712 C CA . ARG A 1 92 ? 5.068 -7.050 -7.036 1.00 94.12 92 ARG A CA 1
ATOM 713 C C . ARG A 1 92 ? 3.902 -7.963 -6.664 1.00 94.12 92 ARG A C 1
ATOM 715 O O . ARG A 1 92 ? 2.768 -7.495 -6.579 1.00 94.12 92 ARG A O 1
ATOM 722 N N . HIS A 1 93 ? 4.174 -9.234 -6.372 1.00 94.81 93 HIS A N 1
ATOM 723 C CA . HIS A 1 93 ? 3.145 -10.202 -5.985 1.00 94.81 93 HIS A CA 1
ATOM 724 C C . HIS A 1 93 ? 2.400 -9.774 -4.718 1.00 94.81 93 HIS A C 1
ATOM 726 O O . HIS A 1 93 ? 1.168 -9.754 -4.694 1.00 94.81 93 HIS A O 1
ATOM 732 N N . PHE A 1 94 ? 3.129 -9.384 -3.669 1.00 96.31 94 PHE A N 1
ATOM 733 C CA . PHE A 1 94 ? 2.504 -8.935 -2.427 1.00 96.31 94 PHE A CA 1
ATOM 734 C C . PHE A 1 94 ? 1.764 -7.601 -2.592 1.00 96.31 94 PHE A C 1
ATOM 736 O O . PHE A 1 94 ? 0.698 -7.436 -1.996 1.00 96.31 94 PHE A O 1
ATOM 743 N N . GLY A 1 95 ? 2.243 -6.696 -3.451 1.00 95.94 95 GLY A N 1
ATOM 744 C CA . GLY A 1 95 ? 1.516 -5.483 -3.839 1.00 95.94 95 GLY A CA 1
ATOM 745 C C . GLY A 1 95 ? 0.177 -5.786 -4.522 1.00 95.94 95 GLY A C 1
ATOM 746 O O . GLY A 1 95 ? -0.854 -5.219 -4.155 1.00 95.94 95 GLY A O 1
ATOM 747 N N . LEU A 1 96 ? 0.148 -6.745 -5.451 1.00 95.62 96 LEU A N 1
ATOM 748 C CA . LEU A 1 96 ? -1.094 -7.197 -6.090 1.00 95.62 96 LEU A CA 1
ATOM 749 C C . LEU A 1 96 ? -2.023 -7.924 -5.109 1.00 95.62 96 LEU A C 1
ATOM 751 O O . LEU A 1 96 ? -3.238 -7.738 -5.162 1.00 95.62 96 LEU A O 1
ATOM 755 N N . PHE A 1 97 ? -1.490 -8.705 -4.165 1.00 96.12 97 PHE A N 1
ATOM 756 C CA . PHE A 1 97 ? -2.315 -9.296 -3.109 1.00 96.12 97 PHE A CA 1
ATOM 757 C C . PHE A 1 97 ? -2.959 -8.231 -2.223 1.00 96.12 97 PHE A C 1
ATOM 759 O O . PHE A 1 97 ? -4.138 -8.361 -1.891 1.00 96.12 97 PHE A O 1
ATOM 766 N N . VAL A 1 98 ? -2.245 -7.151 -1.888 1.00 96.50 98 VAL A N 1
ATOM 767 C CA . VAL A 1 98 ? -2.838 -6.002 -1.186 1.00 96.50 98 VAL A CA 1
ATOM 768 C C . VAL A 1 98 ? -4.003 -5.417 -1.989 1.00 96.50 98 VAL A C 1
ATOM 770 O O . VAL A 1 98 ? -5.060 -5.176 -1.406 1.00 96.50 98 VAL A O 1
ATOM 773 N N . LEU A 1 99 ? -3.863 -5.268 -3.310 1.00 96.25 99 LEU A N 1
ATOM 774 C CA . LEU A 1 99 ? -4.934 -4.785 -4.187 1.00 96.25 99 LEU A CA 1
ATOM 775 C C . LEU A 1 99 ? -6.165 -5.708 -4.180 1.00 96.25 99 LEU A C 1
ATOM 777 O O . LEU A 1 99 ? -7.296 -5.246 -4.021 1.00 96.25 99 LEU A O 1
ATOM 781 N N . VAL A 1 100 ? -5.966 -7.023 -4.296 1.00 95.50 100 VAL A N 1
ATOM 782 C CA . VAL A 1 100 ? -7.064 -8.004 -4.228 1.00 95.50 100 VAL A CA 1
ATOM 783 C C . VAL A 1 100 ? -7.759 -7.939 -2.865 1.00 95.50 100 VAL A C 1
ATOM 785 O O . VAL A 1 100 ? -8.987 -7.849 -2.786 1.00 95.50 100 VAL A O 1
ATOM 788 N N . LEU A 1 101 ? -6.986 -7.926 -1.776 1.00 95.00 101 LEU A N 1
ATOM 789 C CA . LEU A 1 101 ? -7.517 -7.831 -0.416 1.00 95.00 101 LEU A CA 1
ATOM 790 C C . LEU A 1 101 ? -8.256 -6.516 -0.179 1.00 95.00 101 LEU A C 1
ATOM 792 O O . LEU A 1 101 ? -9.269 -6.515 0.523 1.00 95.00 101 LEU A O 1
ATOM 796 N N . PHE A 1 102 ? -7.792 -5.417 -0.776 1.00 94.56 102 PHE A N 1
ATOM 797 C CA . PHE A 1 102 ? -8.474 -4.130 -0.747 1.00 94.56 102 PHE A CA 1
ATOM 798 C C . PHE A 1 102 ? -9.886 -4.249 -1.327 1.00 94.56 102 PHE A C 1
ATOM 800 O O . PHE A 1 102 ? -10.843 -3.879 -0.645 1.00 94.56 102 PHE A O 1
ATOM 807 N N . PHE A 1 103 ? -10.048 -4.828 -2.522 1.00 95.00 103 PHE A N 1
ATOM 808 C CA . PHE A 1 103 ? -11.371 -4.995 -3.133 1.00 95.00 103 PHE A CA 1
ATOM 809 C C . PHE A 1 103 ? -12.273 -5.919 -2.314 1.00 95.00 103 PHE A C 1
ATOM 811 O O . PHE A 1 103 ? -13.420 -5.564 -2.031 1.00 95.00 103 PHE A O 1
ATOM 818 N N . VAL A 1 104 ? -11.757 -7.064 -1.856 1.00 94.06 104 VAL A N 1
ATOM 819 C CA . VAL A 1 104 ? -12.517 -7.995 -1.000 1.00 94.06 104 VAL A CA 1
ATOM 820 C C . VAL A 1 104 ? -12.987 -7.294 0.277 1.00 94.06 104 VAL A C 1
ATOM 822 O O . VAL A 1 104 ? -14.150 -7.406 0.673 1.00 94.06 104 VAL A O 1
ATOM 825 N N . ARG A 1 105 ? -12.102 -6.522 0.912 1.00 91.31 105 ARG A N 1
ATOM 826 C CA . ARG A 1 105 ? -12.409 -5.760 2.123 1.00 91.31 105 ARG A CA 1
ATOM 827 C C . ARG A 1 105 ? -13.411 -4.640 1.856 1.00 91.31 105 ARG A C 1
ATOM 829 O O . ARG A 1 105 ? -14.295 -4.430 2.685 1.00 91.31 105 ARG A O 1
ATOM 836 N N . LEU A 1 106 ? -13.293 -3.934 0.734 1.00 89.81 106 LEU A N 1
ATOM 837 C CA . LEU A 1 106 ? -14.201 -2.859 0.343 1.00 89.81 106 LEU A CA 1
ATOM 838 C C . LEU A 1 106 ? -15.616 -3.397 0.112 1.00 89.81 106 LEU A C 1
ATOM 840 O O . LEU A 1 106 ? -16.563 -2.883 0.706 1.00 89.81 106 LEU A O 1
ATOM 844 N N . VAL A 1 107 ? -15.754 -4.476 -0.663 1.00 90.75 107 VAL A N 1
ATOM 845 C CA . VAL A 1 107 ? -17.043 -5.144 -0.897 1.00 90.75 107 VAL A CA 1
ATOM 846 C C . VAL A 1 107 ? -17.643 -5.614 0.424 1.00 90.75 107 VAL A C 1
ATOM 848 O O . VAL A 1 107 ? -18.809 -5.339 0.703 1.00 90.75 107 VAL A O 1
ATOM 851 N N . LEU A 1 108 ? -16.850 -6.266 1.279 1.00 88.31 108 LEU A N 1
ATOM 852 C CA . LEU A 1 108 ? -17.332 -6.739 2.573 1.00 88.31 108 LEU A CA 1
ATOM 853 C C . LEU A 1 108 ? -17.776 -5.580 3.480 1.00 88.31 108 LEU A C 1
ATOM 855 O O . LEU A 1 108 ? -18.810 -5.678 4.135 1.00 88.31 108 LEU A O 1
ATOM 859 N N . ARG A 1 109 ? -17.038 -4.466 3.492 1.00 85.06 109 ARG A N 1
ATOM 860 C CA . ARG A 1 109 ? -17.398 -3.260 4.249 1.00 85.06 109 ARG A CA 1
ATOM 861 C C . ARG A 1 109 ? -18.713 -2.654 3.761 1.00 85.06 109 ARG A C 1
ATOM 863 O O . ARG A 1 109 ? -19.534 -2.276 4.589 1.00 85.06 109 ARG A O 1
ATOM 870 N N . ILE A 1 110 ? -18.919 -2.576 2.447 1.00 86.62 110 ILE A N 1
ATOM 871 C CA . ILE A 1 110 ? -20.168 -2.069 1.859 1.00 86.62 110 ILE A CA 1
ATOM 872 C C . ILE A 1 110 ? -21.340 -2.990 2.230 1.00 86.62 110 ILE A C 1
ATOM 874 O O . ILE A 1 110 ? -22.395 -2.502 2.619 1.00 86.62 110 ILE A O 1
ATOM 878 N N . ARG A 1 111 ? -21.142 -4.315 2.183 1.00 86.62 111 ARG A N 1
ATOM 879 C CA . ARG A 1 111 ? -22.169 -5.313 2.534 1.00 86.62 111 ARG A CA 1
ATOM 880 C C . ARG A 1 111 ? -22.556 -5.300 4.014 1.00 86.62 111 ARG A C 1
ATOM 882 O O . ARG A 1 111 ? -23.708 -5.563 4.329 1.00 86.62 111 ARG A O 1
ATOM 889 N N . LEU A 1 112 ? -21.604 -5.041 4.909 1.00 81.12 112 LEU A N 1
ATOM 890 C CA . LEU A 1 112 ? -21.829 -5.036 6.360 1.00 81.12 112 LEU A CA 1
ATOM 891 C C . LEU A 1 112 ? -22.361 -3.700 6.898 1.00 81.12 112 LEU A C 1
ATOM 893 O O . LEU A 1 112 ? -22.864 -3.660 8.016 1.00 81.12 112 LEU A O 1
ATOM 897 N N . GLY A 1 113 ? -22.242 -2.611 6.135 1.00 71.31 113 GLY A N 1
ATOM 898 C CA . GLY A 1 113 ? -22.645 -1.279 6.580 1.00 71.31 113 GLY A CA 1
ATOM 899 C C . GLY A 1 113 ? -21.719 -0.671 7.645 1.00 71.31 113 GLY A C 1
ATOM 900 O O . GLY A 1 113 ? -20.657 -1.200 7.986 1.00 71.31 113 GLY A O 1
ATOM 901 N N . LYS A 1 114 ? -22.095 0.513 8.147 1.00 65.69 114 LYS A N 1
ATOM 902 C CA . LYS A 1 114 ? -21.361 1.194 9.224 1.00 65.69 114 LYS A CA 1
ATOM 903 C C . LYS A 1 114 ? -21.710 0.531 10.558 1.00 65.69 114 LYS A C 1
ATOM 905 O O . LYS A 1 114 ? -22.860 0.584 10.975 1.00 65.69 114 LYS A O 1
ATOM 910 N N . LEU A 1 115 ? -20.714 -0.045 11.232 1.00 58.97 115 LEU A N 1
ATOM 911 C CA . LEU A 1 115 ? -20.863 -0.455 12.631 1.00 58.97 115 LEU A CA 1
ATOM 912 C C . LEU A 1 115 ? -21.179 0.782 13.497 1.00 58.97 115 LEU A C 1
ATOM 914 O O . LEU A 1 115 ? -20.547 1.825 13.277 1.00 58.97 115 LEU A O 1
ATOM 918 N N . PRO A 1 116 ? -22.122 0.682 14.455 1.00 53.69 116 PRO A N 1
ATOM 919 C CA . PRO A 1 116 ? -22.388 1.741 15.420 1.00 53.69 116 PRO A CA 1
ATOM 920 C C . PRO A 1 116 ? -21.101 2.116 16.154 1.00 53.69 116 PRO A C 1
ATOM 922 O O . PRO A 1 116 ? -20.319 1.249 16.541 1.00 53.69 116 PRO A O 1
ATOM 925 N N . HIS A 1 117 ? -20.866 3.415 16.297 1.00 58.66 117 HIS A N 1
ATOM 926 C CA . HIS A 1 117 ? -19.730 3.937 17.044 1.00 58.66 117 HIS A CA 1
ATOM 927 C C . HIS A 1 117 ? -20.209 4.377 18.424 1.00 58.66 117 HIS A C 1
ATOM 929 O O . HIS A 1 117 ? -21.204 5.094 18.530 1.00 58.66 117 HIS A O 1
ATOM 935 N N . ASP A 1 118 ? -19.482 3.965 19.452 1.00 55.56 118 ASP A N 1
ATOM 936 C CA . ASP A 1 118 ? -19.624 4.400 20.832 1.00 55.56 118 ASP A CA 1
ATOM 937 C C . ASP A 1 118 ? -19.303 5.902 20.939 1.00 55.56 118 ASP A C 1
ATOM 939 O O . ASP A 1 118 ? -18.199 6.383 20.687 1.00 55.56 118 ASP A O 1
ATOM 943 N N . GLY A 1 119 ? -20.348 6.688 21.187 1.00 56.31 119 GLY A N 1
ATOM 944 C CA . GLY A 1 119 ? -20.405 8.117 20.887 1.00 56.31 119 GLY A CA 1
ATOM 945 C C . GLY A 1 119 ? -19.723 9.060 21.879 1.00 56.31 119 GLY A C 1
ATOM 946 O O . GLY A 1 119 ? -20.375 10.002 22.308 1.00 56.31 119 GLY A O 1
ATOM 947 N N . ASN A 1 120 ? -18.437 8.882 22.207 1.00 61.16 120 ASN A N 1
ATOM 948 C CA . ASN A 1 120 ? -17.756 9.767 23.176 1.00 61.16 120 ASN A CA 1
ATOM 949 C C . ASN A 1 120 ? -16.439 10.417 22.694 1.00 61.16 120 ASN A C 1
ATOM 951 O O . ASN A 1 120 ? -15.662 10.935 23.491 1.00 61.16 120 ASN A O 1
ATOM 955 N N . LEU A 1 121 ? -16.160 10.405 21.386 1.00 67.06 121 LEU A N 1
ATOM 956 C CA . LEU A 1 121 ? -14.966 11.046 20.814 1.00 67.06 121 LEU A CA 1
ATOM 957 C C . LEU A 1 121 ? -15.251 12.485 20.352 1.00 67.06 121 LEU A C 1
ATOM 959 O O . LEU A 1 121 ? -16.254 12.747 19.686 1.00 67.06 121 LEU A O 1
ATOM 963 N N . SER A 1 122 ? -14.331 13.412 20.649 1.00 78.12 122 SER A N 1
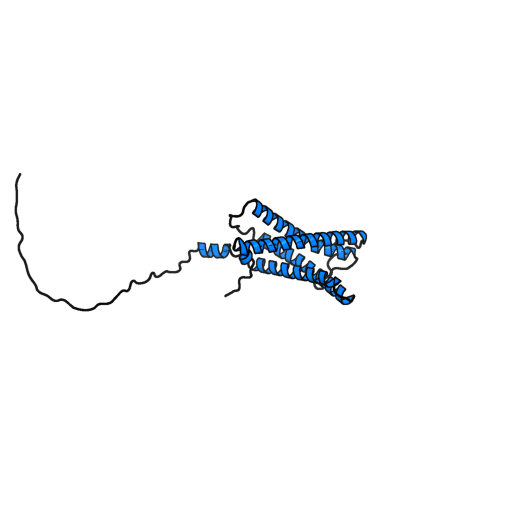ATOM 964 C CA . SER A 1 122 ? -14.371 14.794 20.141 1.00 78.12 122 SER A CA 1
ATOM 965 C C . SER A 1 122 ? -14.511 14.813 18.614 1.00 78.12 122 SER A C 1
ATOM 967 O O . SER A 1 122 ? -13.888 14.011 17.911 1.00 78.12 122 SER A O 1
ATOM 969 N N . TRP A 1 123 ? -15.314 15.740 18.084 1.00 76.56 123 TRP A N 1
ATOM 970 C CA . TRP A 1 123 ? -15.583 15.872 16.647 1.00 76.56 123 TRP A CA 1
ATOM 971 C C . TRP A 1 123 ? -14.298 15.990 15.811 1.00 76.56 123 TRP A C 1
ATOM 973 O O . TRP A 1 123 ? -14.230 15.425 14.719 1.00 76.56 123 TRP A O 1
ATOM 983 N N . ILE A 1 124 ? -13.260 16.632 16.363 1.00 80.25 124 ILE A N 1
ATOM 984 C CA . ILE A 1 124 ? -11.935 16.774 15.744 1.00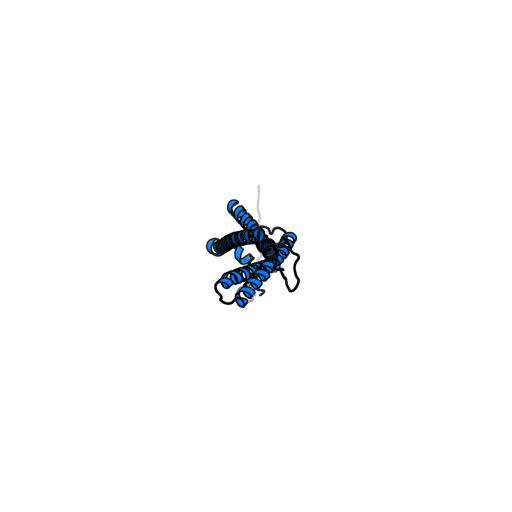 80.25 124 ILE A CA 1
ATOM 985 C C . ILE A 1 124 ? -11.282 15.400 15.567 1.00 80.25 124 ILE A C 1
ATOM 987 O O . ILE A 1 124 ? -10.871 15.037 14.467 1.00 80.25 124 ILE A O 1
ATOM 991 N N . VAL A 1 125 ? -11.245 14.599 16.635 1.00 81.12 125 VAL A N 1
ATOM 992 C CA . VAL A 1 125 ? -10.632 13.262 16.626 1.00 81.12 125 VAL A CA 1
ATOM 993 C C . VAL A 1 125 ? -11.392 12.322 15.690 1.00 81.12 125 VAL A C 1
ATOM 995 O O . VAL A 1 125 ? -10.777 11.555 14.952 1.00 81.12 125 VAL A O 1
ATOM 998 N N . ARG A 1 126 ? -12.726 12.422 15.645 1.00 79.12 126 ARG A N 1
ATOM 999 C CA . ARG A 1 126 ? -13.556 11.647 14.706 1.00 79.12 126 ARG A CA 1
ATOM 1000 C C . ARG A 1 126 ? -13.280 12.034 13.252 1.00 79.12 126 ARG A C 1
ATOM 1002 O O . ARG A 1 126 ? -13.166 11.148 12.406 1.00 79.12 126 ARG A O 1
ATOM 1009 N N . GLY A 1 127 ? -13.144 13.331 12.971 1.00 80.75 127 GLY A N 1
ATOM 1010 C CA . GLY A 1 127 ? -12.787 13.845 11.649 1.00 80.75 127 GLY A CA 1
ATOM 1011 C C . GLY A 1 127 ? -11.419 13.342 11.190 1.00 80.75 127 GLY A C 1
ATOM 1012 O O . GLY A 1 127 ? -11.311 12.759 10.113 1.00 80.75 127 GLY A O 1
ATOM 1013 N N . LEU A 1 128 ? -10.401 13.470 12.045 1.00 84.50 128 LEU A N 1
ATOM 1014 C CA . LEU A 1 128 ? -9.045 12.967 11.795 1.00 84.50 128 LEU A CA 1
ATOM 1015 C C . LEU A 1 128 ? -9.023 11.452 11.577 1.00 84.50 128 LEU A C 1
ATOM 1017 O O . LEU A 1 128 ? -8.444 10.982 10.603 1.00 84.50 128 LEU A O 1
ATOM 1021 N N . ALA A 1 129 ? -9.702 10.677 12.425 1.00 82.56 129 ALA A N 1
ATOM 1022 C CA . ALA A 1 129 ? -9.782 9.228 12.264 1.00 82.56 129 ALA A CA 1
ATOM 1023 C C . ALA A 1 129 ? -10.449 8.835 10.936 1.00 82.56 129 ALA A C 1
ATOM 1025 O O . ALA A 1 129 ? -9.991 7.906 10.265 1.00 82.56 129 ALA A O 1
ATOM 1026 N N . GLY A 1 130 ? -11.510 9.546 10.540 1.00 84.12 130 GLY A N 1
ATOM 1027 C CA . GLY A 1 130 ? -12.173 9.367 9.250 1.00 84.12 130 GLY A CA 1
ATOM 1028 C C . GLY A 1 130 ? -11.253 9.688 8.073 1.00 84.12 130 GLY A C 1
ATOM 1029 O O . GLY A 1 130 ? -11.131 8.870 7.161 1.00 84.12 130 GLY A O 1
ATOM 1030 N N . LEU A 1 131 ? -10.562 10.829 8.127 1.00 88.69 131 LEU A N 1
ATOM 1031 C CA . LEU A 1 131 ? -9.625 11.268 7.095 1.00 88.69 131 LEU A CA 1
ATOM 1032 C C . LEU A 1 131 ? -8.467 10.280 6.930 1.00 88.69 131 LEU A C 1
ATOM 1034 O O . LEU A 1 131 ? -8.201 9.847 5.812 1.00 88.69 131 LEU A O 1
ATOM 1038 N N . THR A 1 132 ? -7.848 9.840 8.029 1.00 89.44 132 THR A N 1
ATOM 1039 C CA . THR A 1 132 ? -6.783 8.827 8.003 1.00 89.44 132 THR A CA 1
ATOM 1040 C C . THR A 1 132 ? -7.273 7.525 7.376 1.00 89.44 132 THR A C 1
ATOM 1042 O O . THR A 1 132 ? -6.573 6.935 6.559 1.00 89.44 132 THR A O 1
ATOM 1045 N N . HIS A 1 133 ? -8.495 7.077 7.687 1.00 88.19 133 HIS A N 1
ATOM 1046 C CA . HIS A 1 133 ? -9.052 5.882 7.050 1.00 88.19 133 HIS A CA 1
ATOM 1047 C C . HIS A 1 133 ? -9.255 6.063 5.544 1.00 88.19 133 HIS A C 1
ATOM 1049 O O . HIS A 1 133 ? -8.958 5.142 4.789 1.00 88.19 133 HIS A O 1
ATOM 1055 N N . VAL A 1 134 ? -9.771 7.211 5.099 1.00 91.44 134 VAL A N 1
ATOM 1056 C CA . VAL A 1 134 ? -9.951 7.483 3.665 1.00 91.44 134 VAL A CA 1
ATOM 1057 C C . VAL A 1 134 ? -8.597 7.547 2.961 1.00 91.44 134 VAL A C 1
ATOM 1059 O O . VAL A 1 134 ? -8.427 6.885 1.941 1.00 91.44 134 VAL A O 1
ATOM 1062 N N . ALA A 1 135 ? -7.622 8.249 3.539 1.00 94.19 135 ALA A N 1
ATOM 1063 C CA . ALA A 1 135 ? -6.270 8.360 3.001 1.00 94.19 135 ALA A CA 1
ATOM 1064 C C . ALA A 1 135 ? -5.582 6.990 2.885 1.00 94.19 135 ALA A C 1
ATOM 1066 O O . ALA A 1 135 ? -5.055 6.654 1.828 1.00 94.19 135 ALA A O 1
ATOM 1067 N N . LEU A 1 136 ? -5.659 6.153 3.926 1.00 93.69 136 LEU A N 1
ATOM 1068 C CA . LEU A 1 136 ? -5.116 4.793 3.889 1.00 93.69 136 LEU A CA 1
ATOM 1069 C C . LEU A 1 136 ? -5.786 3.936 2.809 1.00 93.69 136 LEU A C 1
ATOM 1071 O O . LEU A 1 136 ? -5.099 3.203 2.108 1.00 93.69 136 LEU A O 1
ATOM 1075 N N . TYR A 1 137 ? -7.110 4.023 2.640 1.00 93.31 137 TYR A N 1
ATOM 1076 C CA . TYR A 1 137 ? -7.799 3.290 1.570 1.00 93.31 137 TYR A CA 1
ATOM 1077 C C . TYR A 1 137 ? -7.383 3.784 0.182 1.00 93.31 137 TYR A C 1
ATOM 1079 O O . TYR A 1 137 ? -7.148 2.963 -0.699 1.00 93.31 137 TYR A O 1
ATOM 1087 N N . ALA A 1 138 ? -7.272 5.100 -0.005 1.00 95.94 138 ALA A N 1
ATOM 1088 C CA . ALA A 1 138 ? -6.827 5.679 -1.266 1.00 95.94 138 ALA A CA 1
ATOM 1089 C C . ALA A 1 138 ? -5.408 5.211 -1.619 1.00 95.94 138 ALA A C 1
ATOM 1091 O O . ALA A 1 138 ? -5.179 4.759 -2.735 1.00 95.94 138 ALA A O 1
ATOM 1092 N N . LEU A 1 139 ? -4.481 5.228 -0.658 1.00 96.38 139 LEU A N 1
ATOM 1093 C CA . LEU A 1 139 ? -3.095 4.802 -0.872 1.00 96.38 139 LEU A CA 1
ATOM 1094 C C . LEU A 1 139 ? -2.959 3.293 -1.090 1.00 96.38 139 LEU A C 1
ATOM 1096 O O . LEU A 1 139 ? -2.204 2.881 -1.966 1.00 96.38 139 LEU A O 1
ATOM 1100 N N . LEU A 1 140 ? -3.714 2.465 -0.359 1.00 94.94 140 LEU A N 1
ATOM 1101 C CA . LEU A 1 140 ? -3.721 1.008 -0.559 1.00 94.94 140 LEU A CA 1
ATOM 1102 C C . LEU A 1 140 ? -4.241 0.594 -1.944 1.00 94.94 140 LEU A C 1
ATOM 1104 O O . LEU A 1 140 ? -3.906 -0.492 -2.408 1.00 94.94 140 LEU A O 1
ATOM 1108 N N . LEU A 1 141 ? -5.042 1.441 -2.595 1.00 96.69 141 LEU A N 1
ATOM 1109 C CA . LEU A 1 141 ? -5.463 1.259 -3.983 1.00 96.69 141 LEU A CA 1
ATOM 1110 C C . LEU A 1 141 ? -4.448 1.861 -4.965 1.00 96.69 141 LEU A C 1
ATOM 1112 O O . LEU A 1 141 ? -4.047 1.200 -5.920 1.00 96.69 141 LEU A O 1
ATOM 1116 N N . ALA A 1 142 ? -4.035 3.108 -4.735 1.00 97.06 142 ALA A N 1
ATOM 1117 C CA . ALA A 1 142 ? -3.196 3.863 -5.658 1.00 97.06 142 ALA A CA 1
ATOM 1118 C C . ALA A 1 142 ? -1.806 3.242 -5.827 1.00 97.06 142 ALA A C 1
ATOM 1120 O O . ALA A 1 142 ? -1.328 3.141 -6.950 1.00 97.06 142 ALA A O 1
ATOM 1121 N N . LEU A 1 143 ? -1.169 2.778 -4.748 1.00 97.25 143 LEU A N 1
ATOM 1122 C CA . LEU A 1 143 ? 0.191 2.238 -4.808 1.00 97.25 143 LEU A CA 1
ATOM 1123 C C . LEU A 1 143 ? 0.315 0.992 -5.697 1.00 97.25 143 LEU A C 1
ATOM 1125 O O . LEU A 1 143 ? 1.150 1.011 -6.605 1.00 97.25 143 LEU A O 1
ATOM 1129 N N . PRO A 1 144 ? -0.506 -0.064 -5.522 1.00 96.12 144 PRO A N 1
ATOM 1130 C CA . PRO A 1 144 ? -0.476 -1.207 -6.429 1.00 96.12 144 PRO A CA 1
ATOM 1131 C C . PRO A 1 144 ? -0.842 -0.845 -7.871 1.00 96.12 144 PRO A C 1
ATOM 1133 O O . PRO A 1 144 ? -0.279 -1.420 -8.797 1.00 96.12 144 PRO A O 1
ATOM 1136 N N . MET A 1 145 ? -1.754 0.114 -8.075 1.00 97.38 145 MET A N 1
ATOM 1137 C CA . MET A 1 145 ? -2.112 0.584 -9.419 1.00 97.38 145 MET A CA 1
ATOM 1138 C C . MET A 1 145 ? -0.948 1.313 -10.093 1.00 97.38 145 MET A C 1
ATOM 1140 O O . MET A 1 145 ? -0.640 1.017 -11.244 1.00 97.38 145 MET A O 1
ATOM 1144 N N . LEU A 1 146 ? -0.257 2.196 -9.365 1.00 97.56 146 LEU A N 1
ATOM 1145 C CA . LEU A 1 146 ? 0.957 2.868 -9.828 1.00 97.56 146 LEU A CA 1
ATOM 1146 C C . LEU A 1 146 ? 2.065 1.857 -10.134 1.00 97.56 146 LEU A C 1
ATOM 1148 O O . LEU A 1 146 ? 2.693 1.957 -11.177 1.00 97.56 146 LEU A O 1
ATOM 1152 N N . GLY A 1 147 ? 2.275 0.853 -9.276 1.00 96.44 147 GLY A N 1
ATOM 1153 C CA . GLY A 1 147 ? 3.296 -0.180 -9.490 1.00 96.44 147 GLY A CA 1
ATOM 1154 C C . GLY A 1 147 ? 3.001 -1.096 -10.685 1.00 96.44 147 GLY A C 1
ATOM 1155 O O . GLY A 1 147 ? 3.913 -1.484 -11.421 1.00 96.44 147 GLY A O 1
ATOM 1156 N N . TRP A 1 148 ? 1.726 -1.420 -10.919 1.00 96.88 148 TRP A N 1
ATOM 1157 C CA . TRP A 1 148 ? 1.300 -2.167 -12.103 1.00 96.88 148 TRP A CA 1
ATOM 1158 C C . TRP A 1 148 ? 1.464 -1.319 -13.369 1.00 96.88 148 TRP A C 1
ATOM 1160 O O . TRP A 1 148 ? 2.067 -1.786 -14.334 1.00 96.88 148 TRP A O 1
ATOM 1170 N N . ALA A 1 149 ? 1.012 -0.062 -13.361 1.00 97.12 149 ALA A N 1
ATOM 1171 C CA . ALA A 1 149 ? 1.224 0.857 -14.477 1.00 97.12 149 ALA A CA 1
ATOM 1172 C C . ALA A 1 149 ? 2.720 1.048 -14.777 1.00 97.12 149 ALA A C 1
ATOM 1174 O O . ALA A 1 149 ? 3.111 0.947 -15.933 1.00 97.12 149 ALA A O 1
ATOM 1175 N N . LEU A 1 150 ? 3.550 1.219 -13.742 1.00 97.44 150 LEU A N 1
ATOM 1176 C CA . LEU A 1 150 ? 5.004 1.336 -13.858 1.00 97.44 150 LEU A CA 1
ATOM 1177 C C . LEU A 1 150 ? 5.605 0.115 -14.551 1.00 97.44 150 LEU A C 1
ATOM 1179 O O . LEU A 1 150 ? 6.364 0.259 -15.498 1.00 97.44 150 LEU A O 1
ATOM 1183 N N . SER A 1 151 ? 5.227 -1.091 -14.122 1.00 95.69 151 SER A N 1
ATOM 1184 C CA . SER A 1 151 ? 5.751 -2.318 -14.731 1.00 95.69 151 SER A CA 1
ATOM 1185 C C . SER A 1 151 ? 5.385 -2.415 -16.218 1.00 95.69 151 SER A C 1
ATOM 1187 O O . SER A 1 151 ? 6.242 -2.761 -17.022 1.00 95.69 151 SER A O 1
ATOM 1189 N N . ASN A 1 152 ? 4.158 -2.038 -16.601 1.00 96.69 152 ASN A N 1
ATOM 1190 C CA . ASN A 1 152 ? 3.764 -2.001 -18.014 1.00 96.69 152 ASN A CA 1
ATOM 1191 C C . ASN A 1 152 ? 4.525 -0.922 -18.808 1.00 96.69 152 ASN A C 1
ATOM 1193 O O . ASN A 1 152 ? 4.913 -1.172 -19.944 1.00 96.69 152 ASN A O 1
ATOM 1197 N N . ALA A 1 153 ? 4.753 0.256 -18.214 1.00 96.69 153 ALA A N 1
ATOM 1198 C CA . ALA A 1 153 ? 5.515 1.341 -18.834 1.00 96.69 153 ALA A CA 1
ATOM 1199 C C . ALA A 1 153 ? 6.989 0.950 -19.070 1.00 96.69 153 ALA A C 1
ATOM 1201 O O . ALA A 1 153 ? 7.565 1.329 -20.083 1.00 96.69 153 ALA A O 1
ATOM 1202 N N . GLU A 1 154 ? 7.563 0.119 -18.193 1.00 95.31 154 GLU A N 1
ATOM 1203 C CA . GLU A 1 154 ? 8.892 -0.496 -18.349 1.00 95.31 154 GLU A CA 1
ATOM 1204 C C . GLU A 1 154 ? 8.924 -1.705 -19.315 1.00 95.31 154 GLU A C 1
ATOM 1206 O O . GLU A 1 154 ? 9.920 -2.433 -19.340 1.00 95.31 154 GLU A O 1
ATOM 1211 N N . ASP A 1 155 ? 7.839 -1.978 -20.050 1.00 94.56 155 ASP A N 1
ATOM 1212 C CA . ASP A 1 155 ? 7.670 -3.153 -20.924 1.00 94.56 155 ASP A CA 1
ATOM 1213 C C . ASP A 1 155 ? 7.824 -4.505 -20.192 1.00 94.56 155 ASP A C 1
ATOM 1215 O O . ASP A 1 155 ? 8.275 -5.516 -20.735 1.00 94.56 155 ASP A O 1
ATOM 1219 N N . LYS A 1 156 ? 7.457 -4.542 -18.904 1.00 91.88 156 LYS A N 1
ATOM 1220 C CA . LYS A 1 156 ? 7.507 -5.748 -18.066 1.00 91.88 156 LYS A CA 1
ATOM 1221 C C . LYS A 1 156 ? 6.086 -6.244 -17.793 1.00 91.88 156 LYS A C 1
ATOM 1223 O O . LYS A 1 156 ? 5.367 -5.621 -17.005 1.00 91.88 156 LYS A O 1
ATOM 1228 N N . PRO A 1 157 ? 5.673 -7.384 -18.376 1.00 90.44 157 PRO A N 1
ATOM 1229 C CA . PRO A 1 157 ? 4.347 -7.927 -18.130 1.00 90.44 157 PRO A CA 1
ATOM 1230 C C . PRO A 1 157 ? 4.172 -8.272 -16.649 1.00 90.44 157 PRO A C 1
ATOM 1232 O O . PRO A 1 157 ? 5.067 -8.813 -15.998 1.00 90.44 157 PRO A O 1
ATOM 1235 N N . VAL A 1 158 ? 2.994 -7.951 -16.116 1.00 91.69 158 VAL A N 1
ATOM 1236 C CA . VAL A 1 158 ? 2.642 -8.248 -14.728 1.00 91.69 158 VAL A CA 1
ATOM 1237 C C . VAL A 1 158 ? 1.897 -9.569 -14.666 1.00 91.69 158 VAL A C 1
ATOM 1239 O O . VAL A 1 158 ? 0.872 -9.753 -15.325 1.00 91.69 158 VAL A O 1
ATOM 1242 N N . HIS A 1 159 ? 2.391 -10.478 -13.83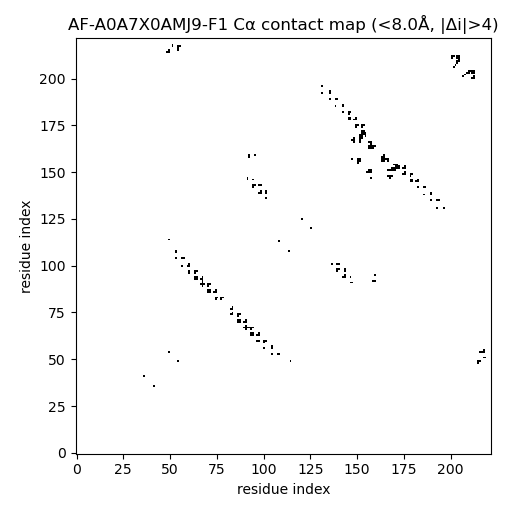3 1.00 91.25 159 HIS A N 1
ATOM 1243 C CA . HIS A 1 159 ? 1.781 -11.780 -13.621 1.00 91.25 159 HIS A CA 1
ATOM 1244 C C . HIS A 1 159 ? 1.156 -11.861 -12.230 1.00 91.25 159 HIS A C 1
ATOM 1246 O O . HIS A 1 159 ? 1.721 -11.395 -11.243 1.00 91.25 159 HIS A O 1
ATOM 1252 N N . LEU A 1 160 ? -0.011 -12.493 -12.145 1.00 88.81 160 LEU A N 1
ATOM 1253 C CA . LEU A 1 160 ? -0.648 -12.850 -10.886 1.00 88.81 160 LEU A CA 1
ATOM 1254 C C . LEU A 1 160 ? -1.042 -14.323 -10.938 1.00 88.81 160 LEU A C 1
ATOM 1256 O O . LEU A 1 160 ? -1.885 -14.712 -11.743 1.00 88.81 160 LEU A O 1
ATOM 1260 N N . LEU A 1 161 ? -0.429 -15.147 -10.082 1.00 85.88 161 LEU A N 1
ATOM 1261 C CA . LEU A 1 161 ? -0.692 -16.595 -10.008 1.00 85.88 161 LEU A CA 1
ATOM 1262 C C . LEU A 1 161 ? -0.550 -17.313 -11.369 1.00 85.88 161 LEU A C 1
ATOM 1264 O O . LEU A 1 161 ? -1.304 -18.231 -11.678 1.00 85.88 161 LEU A O 1
ATOM 1268 N N . GLY A 1 162 ? 0.404 -16.876 -12.196 1.00 84.31 162 GLY A N 1
ATOM 1269 C CA . GLY A 1 162 ? 0.649 -17.432 -13.532 1.00 84.31 162 GLY A CA 1
ATOM 1270 C C . GLY A 1 162 ? -0.224 -16.853 -14.650 1.00 84.31 162 GLY A C 1
ATOM 1271 O O . GLY A 1 162 ? -0.002 -17.180 -15.812 1.00 84.31 162 GLY A O 1
ATOM 1272 N N . VAL A 1 163 ? -1.175 -15.966 -14.339 1.00 90.94 163 VAL A N 1
ATOM 1273 C CA . VAL A 1 163 ? -1.977 -15.250 -15.341 1.00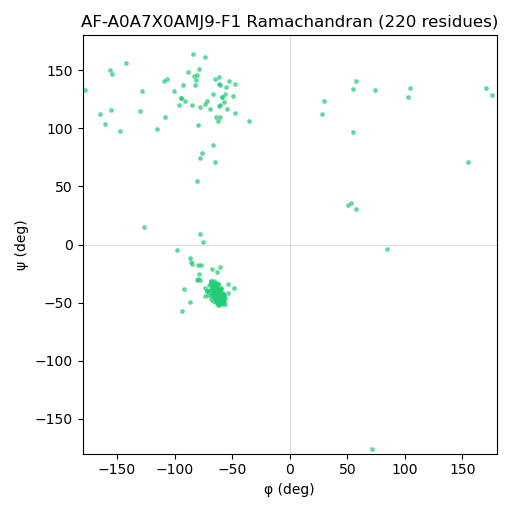 90.94 163 VAL A CA 1
ATOM 1274 C C . VAL A 1 163 ? -1.340 -13.897 -15.636 1.00 90.94 163 VAL A C 1
ATOM 1276 O O . VAL A 1 163 ? -1.106 -13.109 -14.721 1.00 90.94 163 VAL A O 1
ATOM 1279 N N . THR A 1 164 ? -1.078 -13.610 -16.911 1.00 92.62 164 THR A N 1
ATOM 1280 C CA . THR A 1 164 ? -0.648 -12.277 -17.353 1.00 92.62 164 THR A CA 1
ATOM 1281 C C . THR A 1 164 ? -1.831 -11.320 -17.304 1.00 92.62 164 THR A C 1
ATOM 1283 O O . THR A 1 164 ? -2.856 -11.550 -17.947 1.00 92.62 164 THR A O 1
ATOM 1286 N N . LEU A 1 165 ? -1.697 -10.256 -16.520 1.00 92.38 165 LEU A N 1
ATOM 1287 C CA . LEU A 1 165 ? -2.713 -9.222 -16.406 1.00 92.38 165 LEU A CA 1
ATOM 1288 C C . LEU A 1 165 ? -2.656 -8.271 -17.615 1.00 92.38 165 LEU A C 1
ATOM 1290 O O . LEU A 1 165 ? -1.582 -8.076 -18.187 1.00 92.38 165 LEU A O 1
ATOM 1294 N N . PRO A 1 166 ? -3.788 -7.661 -18.015 1.00 93.75 166 PRO A N 1
ATOM 1295 C CA . PRO A 1 166 ? -3.800 -6.708 -19.120 1.00 93.75 166 PRO A CA 1
ATOM 1296 C C . PRO A 1 166 ? -2.919 -5.490 -18.820 1.00 93.75 166 PRO A C 1
ATOM 1298 O O . PRO A 1 166 ? -2.854 -5.016 -17.684 1.00 93.75 166 PRO A O 1
ATOM 1301 N N . ALA A 1 167 ? -2.259 -4.961 -19.847 1.00 93.31 167 ALA A N 1
ATOM 1302 C CA . ALA A 1 167 ? -1.488 -3.734 -19.713 1.00 93.31 167 ALA A CA 1
ATOM 1303 C C . ALA A 1 167 ? -2.425 -2.547 -19.427 1.00 93.31 167 ALA A C 1
ATOM 1305 O O . ALA A 1 167 ? -3.422 -2.350 -20.122 1.00 93.31 167 ALA A O 1
ATOM 1306 N N . LEU A 1 168 ? -2.109 -1.764 -18.391 1.00 93.06 168 LEU A N 1
ATOM 1307 C CA . LEU A 1 168 ? -2.849 -0.542 -18.043 1.00 93.06 168 LEU A CA 1
ATOM 1308 C C . LEU A 1 168 ? -2.426 0.650 -18.908 1.00 93.06 168 LEU A C 1
ATOM 1310 O O . LEU A 1 168 ? -3.220 1.551 -19.157 1.00 93.06 168 LEU A O 1
ATOM 1314 N N . VAL A 1 169 ? -1.161 0.650 -19.324 1.00 95.75 169 VAL A N 1
ATOM 1315 C CA . VAL A 1 169 ? -0.508 1.676 -20.140 1.00 95.75 169 VAL A CA 1
ATOM 1316 C C . VAL A 1 169 ? 0.434 0.981 -21.122 1.00 95.75 169 VAL A C 1
ATOM 1318 O O . VAL A 1 169 ? 0.847 -0.153 -20.874 1.00 95.75 169 VAL A O 1
ATOM 1321 N N . SER A 1 170 ? 0.751 1.635 -22.237 1.00 95.12 170 SER A N 1
ATOM 1322 C CA . SER A 1 170 ? 1.794 1.180 -23.161 1.00 95.12 170 SER A CA 1
ATOM 1323 C C . SER A 1 170 ? 3.192 1.426 -22.587 1.00 95.12 170 SER A C 1
ATOM 1325 O O . SER A 1 170 ? 3.352 2.266 -21.701 1.00 95.12 170 SER A O 1
ATOM 1327 N N . ALA A 1 171 ? 4.192 0.724 -23.124 1.00 96.50 171 ALA A N 1
ATOM 1328 C CA . ALA A 1 171 ? 5.594 0.983 -22.821 1.00 96.50 171 ALA A CA 1
ATOM 1329 C C . ALA A 1 171 ? 5.967 2.432 -23.183 1.00 96.50 171 ALA A C 1
ATOM 1331 O O . ALA A 1 171 ? 5.694 2.881 -24.299 1.00 96.50 171 ALA A O 1
ATOM 1332 N N . ASP A 1 172 ? 6.536 3.153 -22.220 1.00 97.25 172 ASP A N 1
ATOM 1333 C CA . ASP A 1 172 ? 6.906 4.569 -22.303 1.00 97.25 172 ASP A CA 1
ATOM 1334 C C . ASP A 1 172 ? 7.868 4.880 -21.140 1.00 97.25 172 ASP A C 1
ATOM 1336 O O . ASP A 1 172 ? 7.481 4.825 -19.970 1.00 97.25 172 ASP A O 1
ATOM 1340 N N . GLU A 1 173 ? 9.130 5.168 -21.462 1.00 95.94 173 GLU A N 1
ATOM 1341 C CA . GLU A 1 173 ? 10.204 5.394 -20.484 1.00 95.94 173 GLU A CA 1
ATOM 1342 C C . GLU A 1 173 ? 9.987 6.688 -19.675 1.00 95.94 173 GLU A C 1
ATOM 1344 O O . GLU A 1 173 ? 10.095 6.673 -18.448 1.00 95.94 173 GLU A O 1
ATOM 1349 N N . ASP A 1 174 ? 9.538 7.771 -20.320 1.00 97.06 174 ASP A N 1
ATOM 1350 C CA . ASP A 1 174 ? 9.230 9.046 -19.653 1.00 97.06 174 ASP A CA 1
ATOM 1351 C C . ASP A 1 174 ? 8.039 8.905 -18.691 1.00 97.06 174 ASP A C 1
ATOM 1353 O O . ASP A 1 174 ? 7.918 9.591 -17.665 1.00 97.06 174 ASP A O 1
ATOM 1357 N N . LEU A 1 175 ? 7.080 8.042 -19.034 1.00 97.00 175 LEU A N 1
ATOM 1358 C CA . LEU A 1 175 ? 5.991 7.687 -18.134 1.00 97.00 175 LEU A CA 1
ATOM 1359 C C . LEU A 1 175 ? 6.475 6.792 -16.988 1.00 97.00 175 LEU A C 1
ATOM 1361 O O . LEU A 1 175 ? 6.033 6.998 -15.856 1.00 97.00 175 LEU A O 1
ATOM 1365 N N . ALA A 1 176 ? 7.370 5.837 -17.251 1.00 97.25 176 ALA A N 1
ATOM 1366 C CA . ALA A 1 176 ? 7.931 4.959 -16.230 1.00 97.25 176 ALA A CA 1
ATOM 1367 C C . ALA A 1 176 ? 8.651 5.763 -15.136 1.00 97.25 176 ALA A C 1
ATOM 1369 O O . ALA A 1 176 ? 8.343 5.583 -13.957 1.00 97.25 176 ALA A O 1
ATOM 1370 N N . ASP A 1 177 ? 9.497 6.726 -15.502 1.00 97.38 177 ASP A N 1
ATOM 1371 C CA . ASP A 1 177 ? 10.205 7.579 -14.538 1.00 97.38 177 ASP A CA 1
ATOM 1372 C C . ASP A 1 177 ? 9.238 8.371 -13.642 1.00 97.38 177 ASP A C 1
ATOM 1374 O O . ASP A 1 177 ? 9.380 8.420 -12.414 1.00 97.38 177 ASP A O 1
ATOM 1378 N N . ARG A 1 178 ? 8.177 8.940 -14.232 1.00 97.94 178 ARG A N 1
ATOM 1379 C CA . ARG A 1 178 ? 7.136 9.659 -13.476 1.00 97.94 178 ARG A CA 1
ATOM 1380 C C . ARG A 1 178 ? 6.358 8.738 -12.544 1.00 97.94 178 ARG A C 1
ATOM 1382 O O . ARG A 1 178 ? 6.120 9.089 -11.388 1.00 97.94 178 ARG A O 1
ATOM 1389 N N . LEU A 1 179 ? 5.961 7.562 -13.028 1.00 97.75 179 LEU A N 1
ATOM 1390 C CA . LEU A 1 179 ? 5.240 6.574 -12.229 1.00 97.75 179 LEU A CA 1
ATOM 1391 C C . LEU A 1 179 ? 6.101 6.049 -11.081 1.00 97.75 179 LEU A C 1
ATOM 1393 O O . LEU A 1 179 ? 5.577 5.840 -9.987 1.00 97.75 179 LEU A O 1
ATOM 1397 N N . GLN A 1 180 ? 7.406 5.879 -11.296 1.00 97.06 180 GLN A N 1
ATOM 1398 C CA . GLN A 1 180 ? 8.345 5.496 -10.251 1.00 97.06 180 GLN A CA 1
ATOM 1399 C C . GLN A 1 180 ? 8.427 6.565 -9.160 1.00 97.06 180 GLN A C 1
ATOM 1401 O O . GLN A 1 180 ? 8.302 6.224 -7.981 1.00 97.06 180 GLN A O 1
ATOM 1406 N N . ALA A 1 181 ? 8.569 7.840 -9.534 1.00 97.69 181 ALA A N 1
ATOM 1407 C CA . ALA A 1 181 ? 8.584 8.946 -8.581 1.00 97.69 181 ALA A CA 1
ATOM 1408 C C . ALA A 1 181 ? 7.285 8.998 -7.759 1.00 97.69 181 ALA A C 1
ATOM 1410 O O . ALA A 1 181 ? 7.321 8.972 -6.530 1.00 97.69 181 ALA 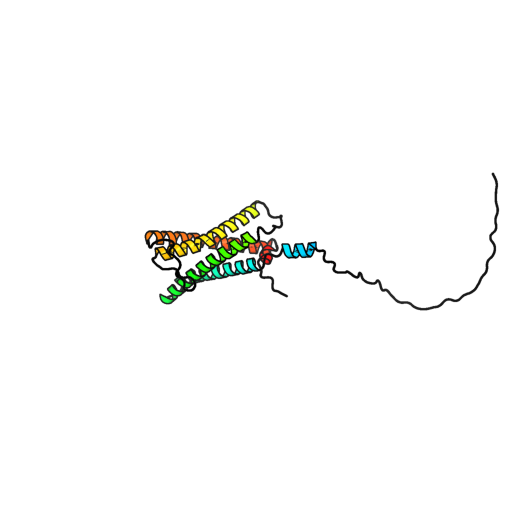A O 1
ATOM 1411 N N . TRP A 1 182 ? 6.124 8.956 -8.421 1.00 98.19 182 TRP A N 1
ATOM 1412 C CA . TRP A 1 182 ? 4.828 8.969 -7.735 1.00 98.19 182 TRP A CA 1
ATOM 1413 C C . TRP A 1 182 ? 4.618 7.754 -6.836 1.00 98.19 182 TRP A C 1
ATOM 1415 O O . TRP A 1 182 ? 4.052 7.881 -5.750 1.00 98.19 182 TRP A O 1
ATOM 1425 N N . HIS A 1 183 ? 5.059 6.571 -7.269 1.00 97.75 183 HIS A N 1
ATOM 1426 C CA . HIS A 1 183 ? 4.981 5.363 -6.459 1.00 97.75 183 HIS A CA 1
ATOM 1427 C C . HIS A 1 183 ? 5.855 5.479 -5.205 1.00 97.75 183 HIS A C 1
ATOM 1429 O O . HIS A 1 183 ? 5.398 5.139 -4.115 1.00 97.75 183 HIS A O 1
ATOM 1435 N N . LEU A 1 184 ? 7.081 5.996 -5.335 1.00 96.50 184 LEU A N 1
ATOM 1436 C CA . LEU A 1 184 ? 7.992 6.201 -4.210 1.00 96.50 184 LEU A CA 1
ATOM 1437 C C . LEU A 1 184 ? 7.436 7.223 -3.208 1.00 96.50 184 LEU A C 1
ATOM 1439 O O . LEU A 1 184 ? 7.374 6.936 -2.011 1.00 96.50 184 LEU A O 1
ATOM 1443 N N . ASP A 1 185 ? 6.969 8.375 -3.689 1.00 97.56 185 ASP A N 1
ATOM 1444 C CA . ASP A 1 185 ? 6.378 9.420 -2.847 1.00 97.56 185 ASP A CA 1
ATOM 1445 C C . ASP A 1 185 ? 5.142 8.898 -2.105 1.00 97.56 185 ASP A C 1
ATOM 1447 O O . ASP A 1 185 ? 5.020 9.034 -0.883 1.00 97.56 185 ASP A O 1
ATOM 1451 N N . ALA A 1 186 ? 4.241 8.217 -2.820 1.00 97.12 186 ALA A N 1
ATOM 1452 C CA . ALA A 1 186 ? 3.058 7.609 -2.223 1.00 97.12 186 ALA A CA 1
ATOM 1453 C C . ALA A 1 186 ? 3.421 6.526 -1.191 1.00 97.12 186 ALA A C 1
ATOM 1455 O O . ALA A 1 186 ? 2.716 6.383 -0.188 1.00 97.12 186 ALA A O 1
ATOM 1456 N N . ALA A 1 187 ? 4.516 5.783 -1.394 1.00 96.50 187 ALA A N 1
ATOM 1457 C CA . ALA A 1 187 ? 4.970 4.750 -0.468 1.00 96.50 187 ALA A CA 1
ATOM 1458 C C . ALA A 1 187 ? 5.448 5.365 0.852 1.00 96.50 187 ALA A C 1
ATOM 1460 O O . ALA A 1 187 ? 5.070 4.883 1.924 1.00 96.50 187 ALA A O 1
ATOM 1461 N N . TRP A 1 188 ? 6.195 6.472 0.794 1.00 96.50 188 TRP A N 1
ATOM 1462 C CA . TRP A 1 188 ? 6.609 7.214 1.987 1.00 96.50 188 TRP A CA 1
ATOM 1463 C C . TRP A 1 188 ? 5.424 7.811 2.744 1.00 96.50 188 TRP A C 1
ATOM 1465 O O . TRP A 1 188 ? 5.349 7.685 3.970 1.00 96.50 188 TRP A O 1
ATOM 1475 N N . VAL A 1 189 ? 4.456 8.391 2.028 1.00 97.12 189 VAL A N 1
ATOM 1476 C CA . VAL A 1 189 ? 3.220 8.905 2.636 1.00 97.12 189 VAL A CA 1
ATOM 1477 C C . VAL A 1 189 ? 2.436 7.779 3.316 1.00 97.12 189 VAL A C 1
ATOM 1479 O O . VAL A 1 189 ? 1.983 7.944 4.453 1.00 97.12 189 VAL A O 1
ATOM 1482 N N . LEU A 1 190 ? 2.302 6.615 2.667 1.00 96.06 190 LEU A N 1
ATOM 1483 C CA . LEU A 1 190 ? 1.646 5.453 3.266 1.00 96.06 190 LEU A CA 1
ATOM 1484 C C . LEU A 1 190 ? 2.373 5.000 4.534 1.00 96.06 190 LEU A C 1
ATOM 1486 O O . LEU A 1 190 ? 1.717 4.781 5.551 1.00 96.06 190 LEU A O 1
ATOM 1490 N N . LEU A 1 191 ? 3.701 4.880 4.504 1.00 95.12 191 LEU A N 1
ATOM 1491 C CA . LEU A 1 191 ? 4.482 4.437 5.658 1.00 95.12 191 LEU A CA 1
ATOM 1492 C C . LEU A 1 191 ? 4.342 5.402 6.845 1.00 95.12 191 LEU A C 1
ATOM 1494 O O . LEU A 1 191 ? 4.153 4.957 7.982 1.00 95.12 191 LEU A O 1
ATOM 1498 N N . GLY A 1 192 ? 4.347 6.713 6.587 1.00 96.12 192 GLY A N 1
ATOM 1499 C CA . GLY A 1 192 ? 4.075 7.734 7.598 1.00 96.12 192 GLY A CA 1
ATOM 1500 C C . GLY A 1 192 ? 2.671 7.602 8.199 1.00 96.12 192 GLY A C 1
ATOM 1501 O O . GLY A 1 192 ? 2.517 7.561 9.422 1.00 96.12 192 GLY A O 1
ATOM 1502 N N . LEU A 1 193 ? 1.641 7.451 7.360 1.00 94.50 193 LEU A N 1
ATOM 1503 C CA . LEU A 1 193 ? 0.256 7.285 7.816 1.00 94.50 193 LEU A CA 1
ATOM 1504 C C . LEU A 1 193 ? 0.025 5.977 8.577 1.00 94.50 193 LEU A C 1
ATOM 1506 O O . LEU A 1 193 ? -0.707 5.970 9.565 1.00 94.50 193 LEU A O 1
ATOM 1510 N N . VAL A 1 194 ? 0.642 4.873 8.150 1.00 93.94 194 VAL A N 1
ATOM 1511 C CA . VAL A 1 194 ? 0.589 3.591 8.865 1.00 93.94 194 VAL A CA 1
ATOM 1512 C C . VAL A 1 194 ? 1.263 3.724 10.227 1.00 93.94 194 VAL A C 1
ATOM 1514 O O . VAL A 1 194 ? 0.696 3.281 11.223 1.00 93.94 194 VAL A O 1
ATOM 1517 N N . SER A 1 195 ? 2.414 4.394 10.299 1.00 93.38 195 SER A N 1
ATOM 1518 C CA . SER A 1 195 ? 3.108 4.653 11.566 1.00 93.38 195 SER A CA 1
ATOM 1519 C C . SER A 1 195 ? 2.235 5.468 12.523 1.00 93.38 195 SER A C 1
ATOM 1521 O O . SER A 1 195 ? 2.060 5.084 13.679 1.00 93.38 195 SER A O 1
ATOM 1523 N N . LEU A 1 196 ? 1.602 6.536 12.025 1.00 91.56 196 LEU A N 1
ATOM 1524 C CA . LEU A 1 196 ? 0.653 7.341 12.797 1.00 91.56 196 LEU A CA 1
ATOM 1525 C C . LEU A 1 196 ? -0.566 6.519 13.244 1.00 91.56 196 LEU A C 1
ATOM 1527 O O . LEU A 1 196 ? -1.008 6.632 14.385 1.00 91.56 196 LEU A O 1
ATOM 1531 N N . HIS A 1 197 ? -1.103 5.674 12.365 1.00 90.12 197 HIS A N 1
ATOM 1532 C CA . HIS A 1 197 ? -2.235 4.804 12.670 1.00 90.12 197 HIS A CA 1
ATOM 1533 C C . HIS A 1 197 ? -1.908 3.800 13.783 1.00 90.12 197 HIS A C 1
ATOM 1535 O O . HIS A 1 197 ? -2.702 3.630 14.709 1.00 90.12 197 HIS A O 1
ATOM 1541 N N . VAL A 1 198 ? -0.733 3.168 13.722 1.00 89.81 198 VAL A N 1
ATOM 1542 C CA . VAL A 1 198 ? -0.253 2.251 14.763 1.00 89.81 198 VAL A CA 1
ATOM 1543 C C . VAL A 1 198 ? -0.026 3.006 16.071 1.00 89.81 198 VAL A C 1
ATOM 1545 O O . VAL A 1 198 ? -0.515 2.565 17.108 1.00 89.81 198 VAL A O 1
ATOM 1548 N N . ALA A 1 199 ? 0.632 4.169 16.036 1.00 88.56 199 ALA A N 1
ATOM 1549 C CA . ALA A 1 199 ? 0.844 5.000 17.220 1.00 88.56 199 ALA A CA 1
ATOM 1550 C C . ALA A 1 199 ? -0.484 5.396 17.885 1.00 88.56 199 ALA A C 1
ATOM 1552 O O . ALA A 1 199 ? -0.623 5.265 19.100 1.00 88.56 199 ALA A O 1
ATOM 1553 N N . ALA A 1 200 ? -1.488 5.790 17.096 1.00 85.38 200 ALA A N 1
ATOM 1554 C CA . ALA A 1 200 ? -2.827 6.070 17.598 1.00 85.38 200 ALA A CA 1
ATOM 1555 C C . ALA A 1 200 ? -3.456 4.823 18.239 1.00 85.38 200 ALA A C 1
ATOM 1557 O O . ALA A 1 200 ? -3.945 4.899 19.362 1.00 85.38 200 ALA A O 1
ATOM 1558 N N . ALA A 1 201 ? -3.402 3.658 17.587 1.00 84.25 201 ALA A N 1
ATOM 1559 C CA . ALA A 1 201 ? -3.942 2.417 18.146 1.00 84.25 201 ALA A CA 1
ATOM 1560 C C . ALA A 1 201 ? -3.275 2.026 19.480 1.00 84.25 201 ALA A C 1
ATOM 15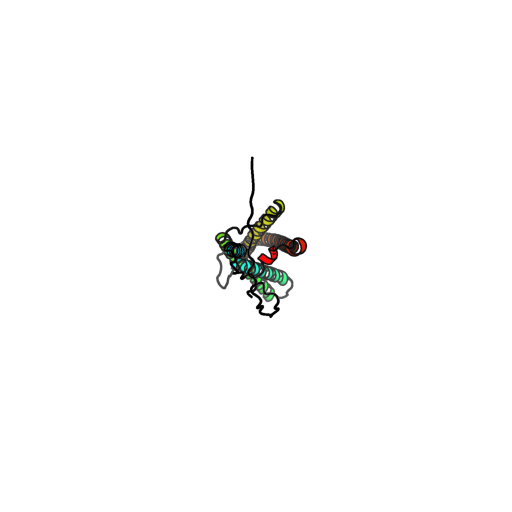62 O O . ALA A 1 201 ? -3.957 1.576 20.403 1.00 84.25 201 ALA A O 1
ATOM 1563 N N . LEU A 1 202 ? -1.960 2.229 19.607 1.00 85.94 202 LEU A N 1
ATOM 1564 C CA . LEU A 1 202 ? -1.223 1.992 20.851 1.00 85.94 202 LEU A CA 1
ATOM 1565 C C . LEU A 1 202 ? -1.567 3.029 21.926 1.00 85.94 202 LEU A C 1
ATOM 1567 O O . LEU A 1 202 ? -1.745 2.658 23.082 1.00 85.94 202 LEU A O 1
ATOM 1571 N N . TRP A 1 203 ? -1.720 4.303 21.560 1.00 83.81 203 TRP A N 1
ATOM 1572 C CA . TRP A 1 203 ? -2.170 5.357 22.473 1.00 83.81 203 TRP A CA 1
ATOM 1573 C C . TRP A 1 203 ? -3.556 5.046 23.048 1.00 83.81 203 TRP A C 1
ATOM 1575 O O . TRP A 1 203 ? -3.766 5.079 24.261 1.00 83.81 203 TRP A O 1
ATOM 1585 N N . HIS A 1 204 ? -4.481 4.654 22.175 1.00 80.69 204 HIS A N 1
ATOM 1586 C CA . HIS A 1 204 ? -5.818 4.195 22.530 1.00 80.69 204 HIS A CA 1
ATOM 1587 C C . HIS A 1 204 ? -5.775 2.986 23.485 1.00 80.69 204 HIS A C 1
ATOM 1589 O O . HIS A 1 204 ? -6.460 2.963 24.508 1.00 80.69 204 HIS A O 1
ATOM 1595 N N . HIS A 1 205 ? -4.868 2.036 23.240 1.00 81.88 205 HIS A N 1
ATOM 1596 C CA . HIS A 1 205 ? -4.718 0.849 24.077 1.00 81.88 205 HIS A CA 1
ATOM 1597 C C . HIS A 1 205 ? -4.064 1.103 25.447 1.00 81.88 205 HIS A C 1
ATOM 1599 O O . HIS A 1 205 ? -4.526 0.567 26.454 1.00 81.88 205 HIS A O 1
ATOM 1605 N N . PHE A 1 206 ? -2.982 1.882 25.504 1.00 83.38 206 PHE A N 1
ATOM 1606 C CA . PHE A 1 206 ? -2.186 2.052 26.724 1.00 83.38 206 PHE A CA 1
ATOM 1607 C C . PHE A 1 206 ? -2.632 3.241 27.579 1.00 83.38 206 PHE A C 1
ATOM 1609 O O . PHE A 1 206 ? -2.637 3.128 28.806 1.00 83.38 206 PHE A O 1
ATOM 1616 N N . VAL A 1 207 ? -3.012 4.357 26.947 1.00 80.88 207 VAL A N 1
ATOM 1617 C CA . VAL A 1 207 ? -3.363 5.610 27.635 1.00 80.88 207 VAL A CA 1
ATOM 1618 C C . VAL A 1 207 ? -4.863 5.684 27.878 1.00 80.88 207 VAL A C 1
ATOM 1620 O O . VAL A 1 207 ? -5.293 5.772 29.025 1.00 80.88 207 VAL A O 1
ATOM 1623 N N . LEU A 1 208 ? -5.665 5.597 26.811 1.00 76.25 208 LEU A N 1
ATOM 1624 C CA . LEU A 1 208 ? -7.130 5.663 26.915 1.00 76.25 208 LEU A CA 1
ATOM 1625 C C . LEU A 1 208 ? -7.736 4.346 27.423 1.00 76.25 208 LEU A C 1
ATOM 1627 O O . LEU A 1 208 ? -8.869 4.340 27.898 1.00 76.25 208 LEU A O 1
ATOM 1631 N N . ARG A 1 209 ? -6.968 3.245 27.357 1.00 76.81 209 ARG A N 1
ATOM 1632 C CA . ARG A 1 209 ? -7.374 1.883 27.744 1.00 76.81 209 ARG A CA 1
ATOM 1633 C C . ARG A 1 209 ? -8.699 1.456 27.120 1.00 76.81 209 ARG A C 1
ATOM 1635 O O . ARG A 1 209 ? -9.461 0.696 27.719 1.00 76.81 209 ARG A O 1
ATOM 1642 N N . ASP A 1 210 ? -8.953 1.920 25.905 1.00 65.88 210 ASP A N 1
ATOM 1643 C CA . ASP A 1 210 ? -10.162 1.571 25.185 1.00 65.88 210 ASP A CA 1
ATOM 1644 C C . ASP A 1 210 ? -10.026 0.225 24.453 1.00 65.88 210 ASP A C 1
ATOM 1646 O O . ASP A 1 210 ? -8.953 -0.372 24.286 1.00 65.88 210 ASP A O 1
ATOM 1650 N N . GLY A 1 211 ? -11.177 -0.314 24.057 1.00 62.53 211 GLY A N 1
ATOM 1651 C CA . GLY A 1 211 ? -11.270 -1.605 23.389 1.00 62.53 211 GLY A CA 1
ATOM 1652 C C . GLY A 1 211 ? -10.836 -1.590 21.922 1.00 62.53 211 GLY A C 1
ATOM 1653 O O . GLY A 1 211 ? -10.930 -2.640 21.289 1.00 62.53 211 GLY A O 1
ATOM 1654 N N . VAL A 1 212 ? -10.365 -0.468 21.359 1.00 72.50 212 VAL A N 1
ATOM 1655 C CA . VAL A 1 212 ? -10.193 -0.297 19.902 1.00 72.50 212 VAL A CA 1
ATOM 1656 C C . VAL A 1 212 ? -9.237 -1.337 19.320 1.00 72.50 212 VAL A C 1
ATOM 1658 O O . VAL A 1 212 ? -9.570 -2.013 18.342 1.00 72.50 212 VAL A O 1
ATOM 1661 N N . LEU A 1 213 ? -8.082 -1.546 19.959 1.00 72.56 213 LEU A N 1
ATOM 1662 C CA . LEU A 1 213 ? -7.135 -2.581 19.537 1.00 72.56 213 LEU A CA 1
ATOM 1663 C C . LEU A 1 213 ? -7.708 -3.993 19.752 1.00 72.56 213 LEU A C 1
ATOM 1665 O O . LEU A 1 213 ? -7.547 -4.872 18.906 1.00 72.56 213 LEU A O 1
ATOM 1669 N N . ARG A 1 214 ? -8.444 -4.208 20.850 1.00 67.38 214 ARG A N 1
ATOM 1670 C CA . ARG A 1 214 ? -9.061 -5.505 21.179 1.00 67.38 214 ARG A CA 1
ATOM 1671 C C . ARG A 1 214 ? -10.151 -5.906 20.183 1.00 67.38 214 ARG A C 1
ATOM 1673 O O . ARG A 1 214 ? -10.291 -7.093 19.904 1.00 67.38 214 ARG A O 1
ATOM 1680 N N . MET A 1 215 ? -10.866 -4.946 19.592 1.00 69.31 215 MET A N 1
ATOM 1681 C CA . MET A 1 215 ? -11.839 -5.195 18.517 1.00 69.31 215 MET A CA 1
ATOM 1682 C C . MET A 1 215 ? -11.186 -5.667 17.214 1.00 69.31 215 MET A C 1
ATOM 1684 O O . MET A 1 215 ? -11.857 -6.261 16.368 1.00 69.31 215 MET A O 1
ATOM 1688 N N . MET A 1 216 ? -9.892 -5.393 17.040 1.00 76.88 216 MET A N 1
ATOM 1689 C CA . MET A 1 216 ? -9.117 -5.835 15.888 1.00 76.88 216 MET A CA 1
ATOM 1690 C C . MET A 1 216 ? -8.307 -7.095 16.178 1.00 76.88 216 MET A C 1
ATOM 1692 O O . MET A 1 216 ? -7.713 -7.615 15.250 1.00 76.88 216 MET A O 1
ATOM 1696 N N . LEU A 1 217 ? -8.266 -7.636 17.397 1.00 76.31 217 LEU A N 1
ATOM 1697 C CA . LEU A 1 217 ? -7.548 -8.887 17.660 1.00 76.31 217 LEU A CA 1
ATOM 1698 C C . LEU A 1 217 ? -8.396 -10.109 17.258 1.00 76.31 217 LEU A C 1
ATOM 1700 O O . LEU A 1 217 ? -9.608 -10.132 17.502 1.00 76.31 217 LEU A O 1
ATOM 1704 N N . PRO A 1 218 ? -7.799 -11.168 16.678 1.00 67.25 218 PRO A N 1
ATOM 1705 C CA . PRO A 1 218 ? -8.511 -12.420 16.450 1.00 67.25 218 PRO A CA 1
ATOM 1706 C C . PRO A 1 218 ? -8.980 -13.012 17.793 1.00 67.25 218 PRO A C 1
ATOM 1708 O O . PRO A 1 218 ? -8.170 -13.485 18.587 1.00 67.25 218 PRO A O 1
ATOM 1711 N N . LYS A 1 219 ? -10.294 -13.007 18.075 1.00 67.50 219 LYS A N 1
ATOM 1712 C CA . LYS A 1 219 ? -10.847 -13.693 19.261 1.00 67.50 219 LYS A CA 1
ATOM 1713 C C . LYS A 1 219 ? -10.571 -15.201 19.153 1.00 67.50 219 LYS A C 1
ATOM 1715 O O . LYS A 1 219 ? -11.249 -15.885 18.375 1.00 67.50 219 LYS A O 1
ATOM 1720 N N . ARG A 1 220 ? -9.618 -15.710 19.948 1.00 51.69 220 ARG A N 1
ATOM 1721 C CA . ARG A 1 220 ? -9.343 -17.147 20.132 1.00 51.69 220 ARG A CA 1
ATOM 1722 C C . ARG A 1 220 ? -10.631 -17.820 20.619 1.00 51.69 220 ARG A C 1
ATOM 1724 O O . ARG A 1 220 ? -11.202 -17.378 21.612 1.00 51.69 220 ARG A O 1
ATOM 1731 N N . ARG A 1 221 ? -11.123 -18.836 19.898 1.00 48.94 221 ARG A N 1
ATOM 1732 C CA . ARG A 1 221 ? -12.183 -19.714 20.424 1.00 48.94 221 ARG A CA 1
ATOM 1733 C C . ARG A 1 221 ? -11.607 -20.389 21.678 1.00 48.94 221 ARG A C 1
ATOM 1735 O O . ARG A 1 221 ? -10.552 -21.012 21.570 1.00 48.94 221 ARG A O 1
ATOM 1742 N N . ARG A 1 222 ? -12.225 -20.170 22.837 1.00 41.84 222 ARG A N 1
ATOM 1743 C CA . ARG A 1 222 ? -12.164 -21.125 23.946 1.00 41.84 222 ARG A CA 1
ATOM 1744 C C . ARG A 1 222 ? -13.343 -22.068 23.782 1.00 41.84 222 ARG A C 1
ATOM 1746 O O . ARG A 1 222 ? -14.384 -21.570 23.293 1.00 41.84 222 ARG A O 1
#

Solvent-accessible surface area (backbone atoms only — not comparable to full-atom values): 13234 Å² total; per-residue (Å²): 132,91,77,91,82,90,87,90,83,85,88,80,90,80,82,86,86,85,87,83,84,77,93,77,82,86,79,82,82,73,83,83,72,72,84,71,72,54,73,64,55,63,48,48,60,60,69,71,52,64,58,66,69,62,36,52,54,49,52,50,38,52,51,29,47,51,49,20,52,51,26,53,65,45,29,79,77,49,81,57,73,68,58,33,50,53,24,49,50,48,20,51,48,27,32,49,48,32,38,52,48,46,53,55,50,50,54,50,46,64,76,69,51,83,76,87,71,84,89,79,70,56,70,65,59,52,50,51,54,51,50,52,53,51,51,50,54,50,44,53,48,46,45,35,50,33,51,51,34,25,34,19,12,67,68,38,87,50,65,57,97,87,42,75,54,81,73,81,44,67,66,35,66,78,56,21,56,52,32,49,52,52,33,52,54,50,48,53,52,45,51,53,51,50,51,52,52,51,53,49,44,48,45,37,41,72,73,69,60,45,63,68,51,62,61,55,49,86,80,75,85,127

Foldseek 3Di:
DDDDDDDDDDDDDDDDDDDDDDDDDDDDDDDPPPPPVDVVVVVVVVLLQDPLVLLVLVVLLVVLLVQLVCLQVCLVVDDDPVSNVVSNLSNLQSLVVLQVSLVVNVVVDVVVDDRDDPPDDDPVVVVVVVVLVVLLSVLSNLLSVLVQQLCQLCVHFRDHPNDTDDHPDHHHPVSNVVSVVVNVVSSVVNVVSVVVVVVVLVCCCPPVVDCPVVSSDNPDDD

pLDDT: mean 78.76, std 20.54, range [36.72, 98.19]

Radius of gyration: 36.2 Å; Cα contacts (8 Å, |Δi|>4): 150; chains: 1; bounding box: 101×49×107 Å

Mean predicted aligned error: 13.72 Å

Nearest PDB structures (foldseek):
  5oc0-assembly1_A  TM=8.990E-01  e=1.670E-10  Escherichia coli K-12
  3cax-assembly1_A-2  TM=4.844E-01  e=1.453E+00  Pyrococcus furiosus DSM 3638
  4wpc-assembly1_A  TM=2.930E-01  e=9.667E+00  Saccharomyces cerevisiae S288C